Protein AF-A0A925W306-F1 (afdb_monomer_lite)

Radius of gyration: 21.32 Å; chains: 1; bounding box: 54×53×63 Å

Foldseek 3Di:
DVVVVVVVVVVVVVVVDPPPCVLLVLLLQLLLLQLLLLQLVVLCCVAANDDDCPPPSNVSNLSSLVSLQVSLVVQQVCCQPPNDPVQQVQWDDDPSTTHHPLSVLSNQLSVLLVVLSVVVVVCCVVPNDDPACDDPSNVSNLSSSLSSLVSSLSVLLVDCVVDDPVCNVVSLLSNLSSLLSNLSSQVSVLCRPANDPVRCPPPVVVVCCVPRLVVSLVVSQVSGPDPCSSVSSPVSNQVSQVCQQVPQQVAFGAYPDDDDPDTDGTRDGRDPPD

Secondary structure (DSSP, 8-state):
-HHHHHHHHHHHHHHHHS---HHHHHHHHHHHHHHHHHHHHHHHHHHT-S--TT-HHHHHHHHHHHHHHHHHHHHHHHHHHH--HHHHHTSEEETTEEE-HHHHHHHHHHHHHHHHHHHHHHHHHHH-S-SSS--HHHHHHHHHHHHHHHHHHHHHHHHHHT--TTTHHHHHHHHHHHHHHHHHHHHHHHHHHH--GGGTTSHHHHHHHHHHHHHHHHHHHTT--SSSHHHHHHHHHHHHHHHHHHHHTTSB----SS--SS--SB--PPPTT-

pLDDT: mean 87.58, std 14.8, range [35.38, 98.69]

Sequence (274 aa):
MAALANHLDAAVTDSGTSERTWPLNAVLFASGCIVVGLIWDISWHRTIGRDTFWSPPHLLEQLGAMIAAFTCGWLVLRTTFGGDQAARSTSVKVWGFRGPLGAWVCIWGAVMMVTSAPFDNWWHNAYGLDVKILSPPHAVLAIGMIAIQFGALLMALASQNRATADTRRRLSLIYAATAGVVVALHATILLENAAFPNHMHSGGFYLLNAIGMPLILVSTSRPSHLRWPATTTAAIYMIIVLVMIWVLQLFPATAKLAPIYNPVTHMVPPPFPL

Structure (mmCIF, N/CA/C/O backbone):
data_AF-A0A925W306-F1
#
_entry.id   AF-A0A925W306-F1
#
loop_
_atom_site.group_PDB
_atom_site.id
_atom_site.type_symbol
_atom_site.label_atom_id
_atom_site.label_alt_id
_atom_site.label_comp_id
_atom_site.label_asym_id
_atom_site.label_entity_id
_atom_site.label_seq_id
_atom_site.pdbx_PDB_ins_code
_atom_site.Cartn_x
_atom_site.Cartn_y
_atom_site.Cartn_z
_atom_site.occupancy
_atom_site.B_iso_or_equiv
_atom_site.auth_seq_id
_atom_site.auth_comp_id
_atom_site.auth_asym_id
_atom_site.auth_atom_id
_atom_site.pdbx_PDB_model_num
ATOM 1 N N . MET A 1 1 ? -23.649 31.772 34.704 1.00 52.75 1 MET A N 1
ATOM 2 C CA . MET A 1 1 ? -22.593 30.778 35.012 1.00 52.75 1 MET A CA 1
ATOM 3 C C . MET A 1 1 ? -22.960 29.359 34.573 1.00 52.75 1 MET A C 1
ATOM 5 O O . MET A 1 1 ? -22.113 28.725 33.965 1.00 52.75 1 MET A O 1
ATOM 9 N N . ALA A 1 2 ? -24.201 28.884 34.761 1.00 52.84 2 ALA A N 1
ATOM 10 C CA . ALA A 1 2 ? -24.623 27.539 34.325 1.00 52.84 2 ALA A CA 1
ATOM 11 C C . ALA A 1 2 ? -24.542 27.288 32.798 1.00 52.84 2 ALA A C 1
ATOM 13 O O . ALA A 1 2 ? -24.127 26.218 32.372 1.00 52.84 2 ALA A O 1
ATOM 14 N N . ALA A 1 3 ? -24.854 28.286 31.962 1.00 52.34 3 ALA A N 1
ATOM 15 C CA . ALA A 1 3 ? -24.755 28.148 30.501 1.00 52.34 3 ALA A CA 1
ATOM 16 C C . ALA A 1 3 ? -23.302 28.028 29.996 1.00 52.34 3 ALA A C 1
ATOM 18 O O . ALA A 1 3 ? -23.035 27.302 29.046 1.00 52.34 3 ALA A O 1
ATOM 19 N N . LEU A 1 4 ? -22.351 28.699 30.659 1.00 45.88 4 LEU A N 1
ATOM 20 C CA . LEU A 1 4 ? -20.929 28.627 30.309 1.00 45.88 4 LEU A CA 1
ATOM 21 C C . LEU A 1 4 ? -20.325 27.272 30.712 1.00 45.88 4 LEU A C 1
ATOM 23 O O . LEU A 1 4 ? -19.526 26.721 29.964 1.00 45.88 4 LEU A O 1
ATOM 27 N N . ALA A 1 5 ? -20.756 26.715 31.850 1.00 50.66 5 ALA A N 1
ATOM 28 C CA . ALA A 1 5 ? -20.383 25.368 32.282 1.00 50.66 5 ALA A CA 1
ATOM 29 C C . ALA A 1 5 ? -20.889 24.300 31.298 1.00 50.66 5 ALA A C 1
ATOM 31 O O . ALA A 1 5 ? -20.103 23.477 30.850 1.00 50.66 5 ALA A O 1
ATOM 32 N N . ASN A 1 6 ? -22.142 24.399 30.840 1.00 49.19 6 ASN A N 1
ATOM 33 C CA . ASN A 1 6 ? -22.694 23.472 29.845 1.00 49.19 6 ASN A CA 1
ATOM 34 C C . ASN A 1 6 ? -21.978 23.544 28.484 1.00 49.19 6 ASN A C 1
ATOM 36 O O . ASN A 1 6 ? -21.833 22.525 27.816 1.00 49.19 6 ASN A O 1
ATOM 40 N N . HIS A 1 7 ? -21.510 24.725 28.061 1.00 47.25 7 HIS A N 1
ATOM 41 C CA . HIS A 1 7 ? -20.723 24.860 26.830 1.00 47.25 7 HIS A CA 1
ATOM 42 C C . HIS A 1 7 ? -19.290 24.336 26.974 1.00 47.25 7 HIS A C 1
ATOM 44 O O . HIS A 1 7 ? -18.751 23.783 26.017 1.00 47.25 7 HIS A O 1
ATOM 50 N N . LEU A 1 8 ? -18.685 24.470 28.157 1.00 47.53 8 LEU A N 1
ATOM 51 C CA . LEU A 1 8 ? -17.379 23.884 28.455 1.00 47.53 8 LEU A CA 1
ATOM 52 C C . LEU A 1 8 ? -17.469 22.357 28.564 1.00 47.53 8 LEU A C 1
ATOM 54 O O . LEU A 1 8 ? -16.636 21.674 27.980 1.00 47.53 8 LEU A O 1
ATOM 58 N N . ASP A 1 9 ? -18.515 21.816 29.189 1.00 44.12 9 ASP A N 1
ATOM 59 C CA . ASP A 1 9 ? -18.759 20.371 29.253 1.00 44.12 9 ASP A CA 1
ATOM 60 C C . ASP A 1 9 ? -19.098 19.788 27.873 1.00 44.12 9 ASP A C 1
ATOM 62 O O . ASP A 1 9 ? -18.620 18.707 27.531 1.00 44.12 9 ASP A O 1
ATOM 66 N N . ALA A 1 10 ? -19.834 20.518 27.026 1.00 45.56 10 ALA A N 1
ATOM 67 C CA . ALA A 1 10 ? -20.068 20.145 25.628 1.00 45.56 10 ALA A CA 1
ATOM 68 C C . ALA A 1 10 ? -18.770 20.157 24.795 1.00 45.56 10 ALA A C 1
ATOM 70 O O . ALA A 1 10 ? -18.521 19.236 24.027 1.00 45.56 10 ALA A O 1
ATOM 71 N N . ALA A 1 11 ? -17.893 21.149 24.979 1.00 40.00 11 ALA A N 1
ATOM 72 C CA . ALA A 1 11 ? -16.600 21.209 24.289 1.00 40.00 11 ALA A CA 1
ATOM 73 C C . ALA A 1 11 ? -15.596 20.149 24.798 1.00 40.00 11 ALA A C 1
ATOM 75 O O . ALA A 1 11 ? -14.785 19.619 24.032 1.00 40.00 11 ALA A O 1
ATOM 76 N N . VAL A 1 12 ? -15.653 19.796 26.085 1.00 42.22 12 VAL A N 1
ATOM 77 C CA . VAL A 1 12 ? -14.842 18.728 26.696 1.00 42.22 12 VAL A CA 1
ATOM 78 C C . VAL A 1 12 ? -15.357 17.337 26.296 1.00 42.22 12 VAL A C 1
ATOM 80 O O . VAL A 1 12 ? -14.557 16.429 26.068 1.00 42.22 12 VAL A O 1
ATOM 83 N N . THR A 1 13 ? -16.669 17.163 26.117 1.00 36.56 13 THR A N 1
ATOM 84 C CA . THR A 1 13 ? -17.252 15.909 25.603 1.00 36.56 13 THR A CA 1
ATOM 85 C C . THR A 1 13 ? -17.041 15.732 24.095 1.00 36.56 13 THR A C 1
ATOM 87 O O . THR A 1 13 ? -16.744 14.615 23.659 1.00 36.56 13 THR A O 1
ATOM 90 N N . ASP A 1 14 ? -17.065 16.813 23.309 1.00 38.34 14 ASP A N 1
ATOM 91 C CA . ASP A 1 14 ? -16.795 16.790 21.861 1.00 38.34 14 ASP A CA 1
ATOM 92 C C . ASP A 1 14 ? -15.299 16.555 21.545 1.00 38.34 14 ASP A C 1
ATOM 94 O O . ASP A 1 14 ? -14.928 15.800 20.642 1.00 38.34 14 ASP A O 1
ATOM 98 N N . SER A 1 15 ? -14.393 17.084 22.379 1.00 36.47 15 SER A N 1
ATOM 99 C CA . SER A 1 15 ? -12.947 16.809 22.270 1.00 36.47 15 SER A CA 1
ATOM 100 C C . SER A 1 15 ? -12.527 15.420 22.786 1.00 36.47 15 SER A C 1
ATOM 102 O O . SER A 1 15 ? -11.441 14.935 22.440 1.00 36.47 15 SER A O 1
ATOM 104 N N . GLY A 1 16 ? -13.386 14.761 23.572 1.00 35.38 16 GLY A N 1
ATOM 105 C CA . GLY A 1 16 ? -13.140 13.449 24.177 1.00 35.38 16 GLY A CA 1
ATOM 106 C C . GLY A 1 16 ? -13.617 12.241 23.363 1.00 35.38 16 GLY A C 1
ATOM 107 O O . GLY A 1 16 ? -13.144 11.134 23.619 1.00 35.38 16 GLY A O 1
ATOM 108 N N . THR A 1 17 ? -14.511 12.417 22.380 1.00 39.44 17 THR A N 1
ATOM 109 C CA . THR A 1 17 ? -15.235 11.286 21.756 1.00 39.44 17 THR A CA 1
ATOM 110 C C . THR A 1 17 ? -15.200 11.216 20.230 1.00 39.44 17 THR A C 1
ATOM 112 O O . THR A 1 17 ? -15.643 10.207 19.675 1.00 39.44 17 THR A O 1
ATOM 115 N N . SER A 1 18 ? -14.596 12.177 19.517 1.00 43.41 18 SER A N 1
ATOM 116 C CA . SER A 1 18 ? -14.259 11.911 18.113 1.00 43.41 18 SER A CA 1
ATOM 117 C C . SER A 1 18 ? -13.127 10.877 18.059 1.00 43.41 18 SER A C 1
ATOM 119 O O . SER A 1 18 ? -11.988 11.130 18.469 1.00 43.41 18 SER A O 1
ATOM 121 N N . GLU A 1 19 ? -13.431 9.668 17.571 1.00 55.22 19 GLU A N 1
ATOM 122 C CA . GLU A 1 19 ? -12.401 8.752 17.081 1.00 55.22 19 GLU A CA 1
ATOM 123 C C . GLU A 1 19 ? -11.499 9.572 16.155 1.00 55.22 19 GLU A C 1
ATOM 125 O O . GLU A 1 19 ? -11.920 10.022 15.085 1.00 55.22 19 GLU A O 1
ATOM 130 N N . ARG A 1 20 ? -10.259 9.837 16.580 1.00 69.69 20 ARG A N 1
ATOM 131 C CA . ARG A 1 20 ? -9.301 10.566 15.750 1.00 69.69 20 ARG A CA 1
ATOM 132 C C . ARG A 1 20 ? -9.036 9.698 14.531 1.00 69.69 20 ARG A C 1
ATOM 134 O O . ARG A 1 20 ? -8.244 8.770 14.599 1.00 69.69 20 ARG A O 1
ATOM 141 N N . THR A 1 21 ? -9.727 9.989 13.434 1.00 85.38 21 THR A N 1
ATOM 142 C CA . THR A 1 21 ? -9.616 9.239 12.173 1.00 85.38 21 THR A CA 1
ATOM 143 C C . THR A 1 21 ? -8.357 9.601 11.389 1.00 85.38 21 THR A C 1
ATOM 145 O O . THR A 1 21 ? -8.008 8.904 10.442 1.00 85.38 21 THR A O 1
ATOM 148 N N . TRP A 1 22 ? -7.646 10.666 11.776 1.00 94.44 22 TRP A N 1
ATOM 149 C CA . TRP A 1 22 ? -6.447 11.116 11.07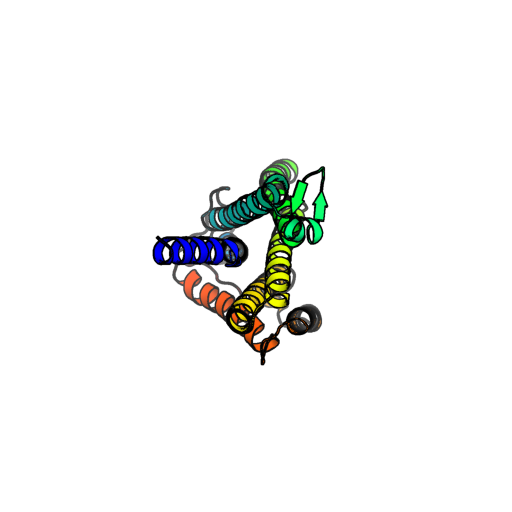0 1.00 94.44 22 TRP A CA 1
ATOM 150 C C . TRP A 1 22 ? -5.339 10.051 10.974 1.00 94.44 22 TRP A C 1
ATOM 152 O O . TRP A 1 22 ? -4.790 9.941 9.882 1.00 94.44 22 TRP A O 1
ATOM 162 N N . PRO A 1 23 ? -5.031 9.217 11.999 1.00 95.94 23 PRO A N 1
ATOM 163 C CA . PRO A 1 23 ? -3.998 8.193 11.869 1.00 95.94 23 PRO A CA 1
ATOM 164 C C . PRO A 1 23 ? -4.394 7.135 10.843 1.00 95.94 23 PRO A C 1
ATOM 166 O O . PRO A 1 23 ? -3.564 6.673 10.073 1.00 95.94 23 PRO A O 1
ATOM 169 N N . LEU A 1 24 ? -5.683 6.787 10.796 1.00 96.62 24 LEU A N 1
ATOM 170 C CA . LEU A 1 24 ? -6.213 5.852 9.814 1.00 96.62 24 LEU A CA 1
ATOM 171 C C . LEU A 1 24 ? -6.107 6.422 8.392 1.00 96.62 24 LEU A C 1
ATOM 173 O O . LEU A 1 24 ? -5.639 5.729 7.495 1.00 96.62 24 LEU A O 1
ATOM 177 N N . ASN A 1 25 ? -6.479 7.690 8.192 1.00 97.69 25 ASN A N 1
ATOM 178 C CA . ASN A 1 25 ? -6.355 8.343 6.885 1.00 97.69 25 ASN A CA 1
ATOM 179 C C . ASN A 1 25 ? -4.884 8.493 6.462 1.00 97.69 25 ASN A C 1
ATOM 181 O O . ASN A 1 25 ? -4.566 8.280 5.298 1.00 97.69 25 ASN A O 1
ATOM 185 N N . ALA A 1 26 ? -3.989 8.825 7.396 1.00 98.38 26 ALA A N 1
ATOM 186 C CA . ALA A 1 26 ? -2.557 8.948 7.133 1.00 98.38 26 ALA A CA 1
ATOM 187 C C . ALA A 1 26 ? -1.933 7.599 6.748 1.00 98.38 26 ALA A C 1
ATOM 189 O O . ALA A 1 26 ? -1.150 7.537 5.806 1.00 98.38 26 ALA A O 1
ATOM 190 N N . VAL A 1 27 ? -2.318 6.510 7.420 1.00 98.44 27 VAL A N 1
ATOM 191 C CA . VAL A 1 27 ? -1.848 5.160 7.080 1.00 98.44 27 VAL A CA 1
ATOM 192 C C . VAL A 1 27 ? -2.446 4.668 5.756 1.00 98.44 27 VAL A C 1
ATOM 194 O O . VAL A 1 27 ? -1.722 4.057 4.977 1.00 98.44 27 VAL A O 1
ATOM 197 N N . LEU A 1 28 ? -3.712 4.975 5.441 1.00 98.50 28 LEU A N 1
ATOM 198 C CA . LEU A 1 28 ? -4.282 4.709 4.110 1.00 98.50 28 LEU A CA 1
ATOM 199 C C . LEU A 1 28 ? -3.536 5.489 3.015 1.00 98.50 28 LEU A C 1
ATOM 201 O O . LEU A 1 28 ? -3.220 4.931 1.969 1.00 98.50 28 LEU A O 1
ATOM 205 N N . PHE A 1 29 ? -3.223 6.762 3.258 1.00 98.69 29 PHE A N 1
ATOM 206 C CA . PHE A 1 29 ? -2.441 7.571 2.327 1.00 98.69 29 PHE A CA 1
ATOM 207 C C . PHE A 1 29 ? -1.036 6.990 2.122 1.00 98.69 29 PHE A C 1
ATOM 209 O O . PHE A 1 29 ? -0.622 6.790 0.986 1.00 98.69 29 PHE A O 1
ATOM 216 N N . ALA A 1 30 ? -0.345 6.628 3.206 1.00 98.62 30 ALA A N 1
ATOM 217 C CA . ALA A 1 30 ? 0.950 5.953 3.154 1.00 98.62 30 ALA A CA 1
ATOM 218 C C . ALA A 1 30 ? 0.901 4.648 2.342 1.00 98.62 30 ALA A C 1
ATOM 220 O O . ALA A 1 30 ? 1.747 4.414 1.483 1.00 98.62 30 ALA A O 1
ATOM 221 N N . SER A 1 31 ? -0.120 3.827 2.593 1.00 98.44 31 SER A N 1
ATOM 222 C CA . SER A 1 31 ? -0.420 2.590 1.869 1.00 98.44 31 SER A CA 1
ATOM 223 C C . SER A 1 31 ? -0.571 2.838 0.360 1.00 98.44 31 SER A C 1
ATOM 225 O O . SER A 1 31 ? 0.044 2.124 -0.436 1.00 98.44 31 SER A O 1
ATOM 227 N N . GLY A 1 32 ? -1.303 3.888 -0.026 1.00 98.56 32 GLY A N 1
ATOM 228 C CA . GLY A 1 32 ? -1.444 4.329 -1.415 1.00 98.56 32 GLY A CA 1
ATOM 229 C C . GLY A 1 32 ? -0.128 4.806 -2.037 1.00 98.56 32 GLY A C 1
ATOM 230 O O . GLY A 1 32 ? 0.200 4.369 -3.137 1.00 98.56 32 GLY A O 1
ATOM 231 N N . CYS A 1 33 ? 0.654 5.632 -1.330 1.00 98.62 33 CYS A N 1
ATOM 232 C CA . CYS A 1 33 ? 1.973 6.088 -1.790 1.00 98.62 33 CYS A CA 1
ATOM 233 C C . CYS A 1 33 ? 2.903 4.915 -2.105 1.00 98.62 33 CYS A C 1
ATOM 235 O O . CYS A 1 33 ? 3.571 4.937 -3.129 1.00 98.62 33 CYS A O 1
ATOM 237 N N . ILE A 1 34 ? 2.913 3.878 -1.264 1.00 98.19 34 ILE A N 1
ATOM 238 C CA . ILE A 1 34 ? 3.756 2.693 -1.470 1.00 98.19 34 ILE A CA 1
ATOM 239 C C . ILE A 1 34 ? 3.359 1.944 -2.744 1.00 98.19 34 ILE A C 1
ATOM 241 O O . ILE A 1 34 ? 4.226 1.584 -3.528 1.00 98.19 34 ILE A O 1
ATOM 245 N N . VAL A 1 35 ? 2.064 1.716 -2.985 1.00 97.62 35 VAL A N 1
ATOM 246 C CA . VAL A 1 35 ? 1.626 0.972 -4.181 1.00 97.62 35 VAL A CA 1
ATOM 247 C C . VAL A 1 35 ? 1.807 1.782 -5.458 1.00 97.62 35 VAL A C 1
ATOM 249 O O . VAL A 1 35 ? 2.275 1.246 -6.457 1.00 97.62 35 VAL A O 1
ATOM 252 N N . VAL A 1 36 ? 1.459 3.070 -5.435 1.00 97.88 36 VAL A N 1
ATOM 253 C CA . VAL A 1 36 ? 1.683 3.969 -6.576 1.00 97.88 36 VAL A CA 1
ATOM 254 C C . VAL A 1 36 ? 3.178 4.102 -6.861 1.00 97.88 36 VAL A C 1
ATOM 256 O O . VAL A 1 36 ? 3.578 4.028 -8.020 1.00 97.88 36 VAL A O 1
ATOM 259 N N . GLY A 1 37 ? 3.989 4.246 -5.810 1.00 96.69 37 GLY A N 1
ATOM 260 C CA . GLY A 1 37 ? 5.446 4.266 -5.872 1.00 96.69 37 GLY A CA 1
ATOM 261 C C . GLY A 1 37 ? 5.996 3.008 -6.529 1.00 96.69 37 GLY A C 1
ATOM 262 O O . GLY A 1 37 ? 6.643 3.135 -7.556 1.00 96.69 37 GLY A O 1
ATOM 263 N N . LEU A 1 38 ? 5.602 1.823 -6.057 1.00 94.69 38 LEU A N 1
ATOM 264 C CA . LEU A 1 38 ? 6.054 0.541 -6.606 1.00 94.69 38 LEU A CA 1
ATOM 265 C C . LEU A 1 38 ? 5.690 0.367 -8.088 1.00 94.69 38 LEU A C 1
ATOM 267 O O . LEU A 1 38 ? 6.512 -0.053 -8.898 1.00 94.69 38 LEU A O 1
ATOM 271 N N . ILE A 1 39 ? 4.450 0.693 -8.470 1.00 94.75 39 ILE A N 1
ATOM 272 C CA . ILE A 1 39 ? 4.013 0.614 -9.873 1.00 94.75 39 ILE A CA 1
ATOM 273 C C . ILE A 1 39 ? 4.836 1.573 -10.748 1.00 94.75 39 ILE A C 1
ATOM 275 O O . ILE A 1 39 ? 5.217 1.243 -11.878 1.00 94.75 39 ILE A O 1
ATOM 279 N N . TRP A 1 40 ? 5.101 2.773 -10.231 1.00 95.19 40 TRP A N 1
ATOM 280 C CA . TRP A 1 40 ? 5.933 3.757 -10.905 1.00 95.19 40 TRP A CA 1
ATOM 281 C C . TRP A 1 40 ? 7.394 3.310 -10.975 1.00 95.19 40 TRP A C 1
ATOM 283 O O . TRP A 1 40 ? 8.008 3.482 -12.022 1.00 95.19 40 TRP A O 1
ATOM 293 N N . ASP A 1 41 ? 7.926 2.686 -9.929 1.00 92.12 41 ASP A N 1
ATOM 294 C CA . ASP A 1 41 ? 9.300 2.199 -9.847 1.00 92.12 41 ASP A CA 1
ATOM 295 C C . ASP A 1 41 ? 9.582 1.099 -10.871 1.00 92.12 41 ASP A C 1
ATOM 297 O O . ASP A 1 41 ? 10.516 1.182 -11.666 1.00 92.12 41 ASP A O 1
ATOM 301 N N . ILE A 1 42 ? 8.673 0.130 -10.968 1.00 89.56 42 ILE A N 1
ATOM 302 C CA . ILE A 1 42 ? 8.696 -0.899 -12.011 1.00 89.56 42 ILE A CA 1
ATOM 303 C C . ILE A 1 42 ? 8.720 -0.257 -13.401 1.00 89.56 42 ILE A C 1
ATOM 305 O O . ILE A 1 42 ? 9.534 -0.604 -14.260 1.00 89.56 42 ILE A O 1
ATOM 309 N N . SER A 1 43 ? 7.830 0.708 -13.633 1.00 90.88 43 SER A N 1
ATOM 310 C CA . SER A 1 43 ? 7.738 1.415 -14.914 1.00 90.88 43 SER A CA 1
ATOM 311 C C . SER A 1 43 ? 9.018 2.210 -15.208 1.00 90.88 43 SER A C 1
ATOM 313 O O . SER A 1 43 ? 9.507 2.223 -16.341 1.00 90.88 43 SER A O 1
ATOM 315 N N . TRP A 1 44 ? 9.605 2.816 -14.175 1.00 90.94 44 TRP A N 1
ATOM 316 C CA . TRP A 1 44 ? 10.867 3.543 -14.225 1.00 90.94 44 TRP A CA 1
ATOM 317 C C . TRP A 1 44 ? 12.012 2.623 -14.631 1.00 90.94 44 TRP A C 1
ATOM 319 O O . TRP A 1 44 ? 12.712 2.900 -15.605 1.00 90.94 44 TRP A O 1
ATOM 329 N N . HIS A 1 45 ? 12.163 1.483 -13.963 1.00 87.06 45 HIS A N 1
ATOM 330 C CA . HIS A 1 45 ? 13.207 0.513 -14.265 1.00 87.06 45 HIS A CA 1
ATOM 331 C C . HIS A 1 45 ? 13.059 -0.120 -15.649 1.00 87.06 45 HIS A C 1
ATOM 333 O O . HIS A 1 45 ? 14.063 -0.327 -16.332 1.00 87.06 45 HIS A O 1
ATOM 339 N N . ARG A 1 46 ? 11.827 -0.345 -16.119 1.00 85.25 46 ARG A N 1
ATOM 340 C CA . ARG A 1 46 ? 11.560 -0.853 -17.475 1.00 85.25 46 ARG A CA 1
ATOM 341 C C . ARG A 1 46 ? 11.848 0.159 -18.584 1.00 85.25 46 ARG A C 1
ATOM 343 O O . ARG A 1 46 ? 12.004 -0.248 -19.733 1.00 85.25 46 ARG A O 1
ATOM 350 N N . THR A 1 47 ? 11.914 1.448 -18.256 1.00 88.06 47 THR A N 1
ATOM 351 C CA . THR A 1 47 ? 12.061 2.522 -19.249 1.00 88.06 47 THR A CA 1
ATOM 352 C C . THR A 1 47 ? 13.428 3.197 -19.202 1.00 88.06 47 THR A C 1
ATOM 354 O O . THR A 1 47 ? 14.085 3.360 -20.226 1.00 88.06 47 THR A O 1
ATOM 357 N N . ILE A 1 48 ? 13.847 3.625 -18.014 1.00 87.56 48 ILE A N 1
ATOM 358 C CA . ILE A 1 48 ? 15.067 4.402 -17.771 1.00 87.56 48 ILE A CA 1
ATOM 359 C C . ILE A 1 48 ? 16.217 3.475 -17.349 1.00 87.56 48 ILE A C 1
ATOM 361 O O . ILE A 1 48 ? 17.374 3.735 -17.690 1.00 87.56 48 ILE A O 1
ATOM 365 N N . GLY A 1 49 ? 15.903 2.375 -16.659 1.00 81.12 49 GLY A N 1
ATOM 366 C CA . GLY A 1 49 ? 16.870 1.480 -16.021 1.00 81.12 49 GLY A CA 1
ATOM 367 C C . GLY A 1 49 ? 17.106 1.843 -14.552 1.00 81.12 49 GLY A C 1
ATOM 368 O O . GLY A 1 49 ? 16.292 2.518 -13.923 1.00 81.12 49 GLY A O 1
ATOM 369 N N . ARG A 1 50 ? 18.211 1.372 -13.966 1.00 74.31 50 ARG A N 1
ATOM 370 C CA . ARG A 1 50 ? 18.644 1.773 -12.620 1.00 74.31 50 ARG A CA 1
ATOM 371 C C . ARG A 1 50 ? 19.061 3.247 -12.612 1.00 74.31 50 ARG A C 1
ATOM 373 O O . ARG A 1 50 ? 19.967 3.644 -13.340 1.00 74.31 50 ARG A O 1
ATOM 380 N N . ASP A 1 51 ? 18.408 4.033 -11.766 1.00 70.00 51 ASP A N 1
ATOM 381 C CA . ASP A 1 51 ? 18.786 5.415 -11.457 1.00 70.00 51 ASP A CA 1
ATOM 382 C C . ASP A 1 51 ? 19.274 5.493 -9.996 1.00 70.00 51 ASP A C 1
ATOM 384 O O . ASP A 1 51 ? 19.435 4.472 -9.322 1.00 70.00 51 ASP A O 1
ATOM 388 N N . THR A 1 52 ? 19.572 6.692 -9.503 1.00 79.00 52 THR A N 1
ATOM 389 C CA . THR A 1 52 ? 20.016 6.894 -8.119 1.00 79.00 52 THR A CA 1
ATOM 390 C C . THR A 1 52 ? 18.986 6.390 -7.102 1.00 79.00 52 THR A C 1
ATOM 392 O O . THR A 1 52 ? 17.790 6.308 -7.380 1.00 79.00 52 THR A O 1
ATOM 395 N N . PHE A 1 53 ? 19.441 6.147 -5.869 1.00 77.25 53 PHE A N 1
ATOM 396 C CA . PHE A 1 53 ? 18.567 5.854 -4.726 1.00 77.25 53 PHE A CA 1
ATOM 397 C C . PHE A 1 53 ? 17.434 6.889 -4.545 1.00 77.25 53 PHE A C 1
ATOM 399 O O . PHE A 1 53 ? 16.372 6.570 -4.024 1.00 77.25 53 PHE A O 1
ATOM 406 N N . TRP A 1 54 ? 17.632 8.114 -5.034 1.00 86.62 54 TRP A N 1
ATOM 407 C CA . TRP A 1 54 ? 16.714 9.245 -4.912 1.00 86.62 54 TRP A CA 1
ATOM 408 C C . TRP A 1 54 ? 15.779 9.413 -6.117 1.00 86.62 54 TRP A C 1
ATOM 410 O O . TRP A 1 54 ? 15.352 10.531 -6.412 1.00 86.62 54 TRP A O 1
ATOM 420 N N . SER A 1 55 ? 15.478 8.332 -6.841 1.00 89.75 55 SER A N 1
ATOM 421 C CA . SER A 1 55 ? 14.500 8.379 -7.927 1.00 89.75 55 SER A CA 1
ATOM 422 C C . SER A 1 55 ? 13.135 8.873 -7.402 1.00 89.75 55 SER A C 1
ATOM 424 O O . SER A 1 55 ? 12.771 8.614 -6.248 1.00 89.75 55 SER A O 1
ATOM 426 N N . PRO A 1 56 ? 12.349 9.596 -8.220 1.00 93.62 56 PRO A N 1
ATOM 427 C CA . PRO A 1 56 ? 11.001 10.007 -7.840 1.00 93.62 56 PRO A CA 1
ATOM 428 C C . PRO A 1 56 ? 10.093 8.878 -7.300 1.00 93.62 56 PRO A C 1
ATOM 430 O O . PRO A 1 56 ? 9.446 9.118 -6.275 1.00 93.62 56 PRO A O 1
ATOM 433 N N . PRO A 1 57 ? 10.049 7.660 -7.888 1.00 94.31 57 PRO A N 1
ATOM 434 C CA . PRO A 1 57 ? 9.271 6.564 -7.308 1.00 94.31 57 PRO A CA 1
ATOM 435 C C . PRO A 1 57 ? 9.790 6.117 -5.934 1.00 94.31 57 PRO A C 1
ATOM 437 O O . PRO A 1 57 ? 8.996 6.035 -4.994 1.00 94.31 57 PRO A O 1
ATOM 440 N N . HIS A 1 58 ? 11.110 5.964 -5.752 1.00 92.31 58 HIS A N 1
ATOM 441 C CA . HIS A 1 58 ? 11.681 5.625 -4.443 1.00 92.31 58 HIS A CA 1
ATOM 442 C C . HIS A 1 58 ? 11.351 6.673 -3.376 1.00 92.31 58 HIS A C 1
ATOM 444 O O . HIS A 1 58 ? 11.109 6.330 -2.218 1.00 92.31 58 HIS A O 1
ATOM 450 N N . LEU A 1 59 ? 11.362 7.964 -3.724 1.00 95.31 59 LEU A N 1
ATOM 451 C CA . LEU A 1 59 ? 10.999 9.037 -2.793 1.00 95.31 59 LEU A CA 1
ATOM 452 C C . LEU A 1 59 ? 9.544 8.913 -2.325 1.00 95.31 59 LEU A C 1
ATOM 454 O O . LEU A 1 59 ? 9.254 9.154 -1.151 1.00 95.31 59 LEU A O 1
ATOM 458 N N . LEU A 1 60 ? 8.632 8.518 -3.218 1.00 97.31 60 LEU A N 1
ATOM 459 C CA . LEU A 1 60 ? 7.222 8.327 -2.884 1.00 97.31 60 LEU A CA 1
ATOM 460 C C . LEU A 1 60 ? 7.010 7.124 -1.952 1.00 97.31 60 LEU A C 1
ATOM 462 O O . LEU A 1 60 ? 6.252 7.220 -0.983 1.00 97.31 60 LEU A O 1
ATOM 466 N N . GLU A 1 61 ? 7.712 6.018 -2.193 1.00 96.00 61 GLU A N 1
ATOM 467 C CA . GLU A 1 61 ? 7.672 4.844 -1.315 1.00 96.00 61 GLU A CA 1
ATOM 468 C C . GLU A 1 61 ? 8.242 5.145 0.073 1.00 96.00 61 GLU A C 1
ATOM 470 O O . GLU A 1 61 ? 7.620 4.820 1.089 1.00 96.00 61 GLU A O 1
ATOM 475 N N . GLN A 1 62 ? 9.392 5.825 0.123 1.00 94.75 62 GLN A N 1
ATOM 476 C CA . GLN A 1 62 ? 10.026 6.255 1.370 1.00 94.75 62 GLN A CA 1
ATOM 477 C C . GLN A 1 62 ? 9.114 7.194 2.159 1.00 94.75 62 GLN A C 1
ATOM 479 O O . GLN A 1 62 ? 8.948 7.017 3.367 1.00 94.75 62 GLN A O 1
ATOM 484 N N . LEU A 1 63 ? 8.459 8.146 1.486 1.00 97.25 63 LEU A N 1
ATOM 485 C CA . LEU A 1 63 ? 7.465 9.016 2.108 1.00 97.25 63 LEU A CA 1
ATOM 486 C C . LEU A 1 63 ? 6.329 8.198 2.735 1.00 97.25 63 LEU A C 1
ATOM 488 O O . LEU A 1 63 ? 5.956 8.445 3.883 1.00 97.25 63 LEU A O 1
ATOM 492 N N . GLY A 1 64 ? 5.803 7.204 2.016 1.00 98.06 64 GLY A N 1
ATOM 493 C CA . GLY A 1 64 ? 4.788 6.293 2.541 1.00 98.06 64 GLY A CA 1
ATOM 494 C C . GLY A 1 64 ? 5.267 5.551 3.792 1.00 98.06 64 GLY A C 1
ATOM 495 O O . GLY A 1 64 ? 4.605 5.599 4.832 1.00 98.06 64 GLY A O 1
ATOM 496 N N . ALA A 1 65 ? 6.451 4.939 3.739 1.00 97.62 65 ALA A N 1
ATOM 497 C CA . ALA A 1 65 ? 7.042 4.235 4.877 1.00 97.62 65 ALA A CA 1
ATOM 498 C C . ALA A 1 65 ? 7.242 5.158 6.095 1.00 97.62 65 ALA A C 1
ATOM 500 O O . ALA A 1 65 ? 6.890 4.789 7.218 1.00 97.62 65 ALA A O 1
ATOM 501 N N . MET A 1 66 ? 7.732 6.383 5.881 1.00 97.94 66 MET A N 1
ATOM 502 C CA . MET A 1 66 ? 7.910 7.387 6.933 1.00 97.94 66 MET A CA 1
ATOM 503 C C . MET A 1 66 ? 6.574 7.796 7.559 1.00 97.94 66 MET A C 1
ATOM 505 O O . MET A 1 66 ? 6.447 7.796 8.784 1.00 97.94 66 MET A O 1
ATOM 509 N N . ILE A 1 67 ? 5.555 8.103 6.749 1.00 98.56 67 ILE A N 1
ATOM 510 C CA . ILE A 1 67 ? 4.224 8.471 7.254 1.00 98.56 67 ILE A CA 1
ATOM 511 C C . ILE A 1 67 ? 3.637 7.328 8.087 1.00 98.56 67 ILE A C 1
ATOM 513 O O . ILE A 1 67 ? 3.129 7.579 9.184 1.00 98.56 67 ILE A O 1
ATOM 517 N N . ALA A 1 68 ? 3.738 6.081 7.614 1.00 98.50 68 ALA A N 1
ATOM 518 C CA . ALA A 1 68 ? 3.278 4.912 8.356 1.00 98.50 68 ALA A CA 1
ATOM 519 C C . ALA A 1 68 ? 4.024 4.762 9.692 1.00 98.50 68 ALA A C 1
ATOM 521 O O . ALA A 1 68 ? 3.378 4.631 10.736 1.00 98.50 68 ALA A O 1
ATOM 522 N N . ALA A 1 69 ? 5.359 4.850 9.682 1.00 98.25 69 ALA A N 1
ATOM 523 C CA . ALA A 1 69 ? 6.199 4.728 10.870 1.00 98.25 69 ALA A CA 1
ATOM 524 C C . ALA A 1 69 ? 5.893 5.806 11.915 1.00 98.25 69 ALA A C 1
ATOM 526 O O . ALA A 1 69 ? 5.623 5.480 13.070 1.00 98.25 69 ALA A O 1
ATOM 527 N N . PHE A 1 70 ? 5.881 7.084 11.525 1.00 98.50 70 PHE A N 1
ATOM 528 C CA . PHE A 1 70 ? 5.642 8.187 12.458 1.00 98.50 70 PHE A CA 1
ATOM 529 C C . PHE A 1 70 ? 4.209 8.192 12.987 1.00 98.50 70 PHE A C 1
ATOM 531 O O . PHE A 1 70 ? 3.998 8.381 14.185 1.00 98.50 70 PHE A O 1
ATOM 538 N N . THR A 1 71 ? 3.221 7.918 12.133 1.00 98.38 71 THR A N 1
ATOM 539 C CA . THR A 1 71 ? 1.814 7.846 12.549 1.00 98.38 71 THR A CA 1
ATOM 540 C C . THR A 1 71 ? 1.584 6.703 13.537 1.00 98.38 71 THR A C 1
ATOM 542 O O . THR A 1 71 ? 0.953 6.884 14.582 1.00 98.38 71 THR A O 1
ATOM 545 N N . CYS A 1 72 ? 2.117 5.517 13.239 1.00 98.25 72 CYS A N 1
ATOM 546 C CA . CYS A 1 72 ? 1.949 4.343 14.089 1.00 98.25 72 CYS A CA 1
ATOM 547 C C . CYS A 1 72 ? 2.795 4.433 15.364 1.00 98.25 72 CYS A C 1
ATOM 549 O O . CYS A 1 72 ? 2.317 4.069 16.439 1.00 98.25 72 CYS A O 1
ATOM 551 N N . GLY A 1 73 ? 4.003 4.992 15.279 1.00 97.88 73 GLY A N 1
ATOM 552 C CA . GLY A 1 73 ? 4.839 5.310 16.434 1.00 97.88 73 GLY A CA 1
ATOM 553 C C . GLY A 1 73 ? 4.143 6.295 17.371 1.00 97.88 73 GLY A C 1
ATOM 554 O O . GLY A 1 73 ? 4.061 6.049 18.573 1.00 97.88 73 GLY A O 1
ATOM 555 N N . TRP A 1 74 ? 3.532 7.352 16.829 1.00 97.00 74 TRP A N 1
ATOM 556 C CA . TRP A 1 74 ? 2.708 8.273 17.611 1.00 97.00 74 TRP A CA 1
ATOM 557 C C . TRP A 1 74 ? 1.533 7.561 18.294 1.00 97.00 74 TRP A C 1
ATOM 559 O O . TRP A 1 74 ? 1.296 7.785 19.481 1.00 97.00 74 TRP A O 1
ATOM 569 N N . LEU A 1 75 ? 0.823 6.667 17.591 1.00 96.00 75 LEU A N 1
ATOM 570 C CA . LEU A 1 75 ? -0.271 5.881 18.178 1.00 96.00 75 LEU A CA 1
ATOM 571 C C . LEU A 1 75 ? 0.202 5.014 19.348 1.00 96.00 75 LEU A C 1
ATOM 573 O O . LEU A 1 75 ? -0.471 4.967 20.382 1.00 96.00 75 LEU A O 1
ATOM 577 N N . VAL A 1 76 ? 1.346 4.345 19.200 1.00 97.50 76 VAL A N 1
ATOM 578 C CA . VAL A 1 76 ? 1.955 3.523 20.251 1.00 97.50 76 VAL A CA 1
ATOM 579 C C . VAL A 1 76 ? 2.350 4.387 21.450 1.00 97.50 76 VAL A C 1
ATOM 581 O O . VAL A 1 76 ? 1.962 4.097 22.582 1.00 97.50 76 VAL A O 1
ATOM 584 N N . LEU A 1 77 ? 3.068 5.490 21.232 1.00 97.00 77 LEU A N 1
ATOM 585 C CA . LEU A 1 77 ? 3.497 6.382 22.313 1.00 97.00 77 LEU A CA 1
ATOM 586 C C . LEU A 1 77 ? 2.295 6.991 23.043 1.00 97.00 77 LEU A C 1
ATOM 588 O O . LEU A 1 77 ? 2.233 6.951 24.274 1.00 97.00 77 LEU A O 1
ATOM 592 N N . ARG A 1 78 ? 1.290 7.466 22.299 1.00 94.94 78 ARG A N 1
ATOM 593 C CA . ARG A 1 78 ? 0.049 7.992 22.874 1.00 94.94 78 ARG A CA 1
ATOM 594 C C . ARG A 1 78 ? -0.668 6.936 23.703 1.00 94.94 78 ARG A C 1
ATOM 596 O O . ARG A 1 78 ? -1.035 7.222 24.833 1.00 94.94 78 ARG A O 1
ATOM 603 N N . THR A 1 79 ? -0.867 5.731 23.173 1.00 94.12 79 THR A N 1
ATOM 604 C CA . THR A 1 79 ? -1.587 4.661 23.887 1.00 94.12 79 THR A CA 1
ATOM 605 C C . THR A 1 79 ? -0.824 4.218 25.139 1.00 94.12 79 THR A C 1
ATOM 607 O O . THR A 1 79 ? -1.420 3.949 26.185 1.00 94.12 79 THR A O 1
ATOM 610 N N . THR A 1 80 ? 0.508 4.202 25.067 1.00 95.62 80 THR A N 1
ATOM 611 C CA . THR A 1 80 ? 1.382 3.850 26.190 1.00 95.62 80 THR A CA 1
ATOM 612 C C . THR A 1 80 ? 1.290 4.880 27.310 1.00 95.62 80 THR A C 1
ATOM 614 O O . THR A 1 80 ? 0.946 4.524 28.437 1.00 95.62 80 THR A O 1
ATOM 617 N N . PHE A 1 81 ? 1.552 6.153 27.013 1.00 95.44 81 PHE A N 1
ATOM 618 C CA . PHE A 1 81 ? 1.752 7.177 28.042 1.00 95.44 81 PHE A CA 1
ATOM 619 C C . PHE A 1 81 ? 0.497 7.995 28.360 1.00 95.44 81 PHE A C 1
ATOM 621 O O . PHE A 1 81 ? 0.305 8.368 29.510 1.00 95.44 81 PHE A O 1
ATOM 628 N N . GLY A 1 82 ? -0.383 8.216 27.381 1.00 89.50 82 GLY A N 1
ATOM 629 C CA . GLY A 1 82 ? -1.587 9.048 27.517 1.00 89.50 82 GLY A CA 1
ATOM 630 C C . GLY A 1 82 ? -2.908 8.334 27.211 1.00 89.50 82 GLY A C 1
ATOM 631 O O . GLY A 1 82 ? -3.935 8.997 27.096 1.00 89.50 82 GLY A O 1
ATOM 632 N N . GLY A 1 83 ? -2.895 7.012 27.015 1.00 84.69 83 GLY A N 1
ATOM 633 C CA . GLY A 1 83 ? -4.094 6.216 26.757 1.00 84.69 83 GLY A CA 1
ATOM 634 C C . GLY A 1 83 ? -4.868 5.915 28.038 1.00 84.69 83 GLY A C 1
ATOM 635 O O . GLY A 1 83 ? -4.268 5.588 29.065 1.00 84.69 83 GLY A O 1
ATOM 636 N N . ASP A 1 84 ? -6.195 5.978 27.961 1.00 86.88 84 ASP A N 1
ATOM 637 C CA . ASP A 1 84 ? -7.078 5.509 29.027 1.00 86.88 84 ASP A CA 1
ATOM 638 C C . ASP A 1 84 ? -7.053 3.970 29.154 1.00 86.88 84 ASP A C 1
ATOM 640 O O . ASP A 1 84 ? -6.385 3.247 28.401 1.00 86.88 84 ASP A O 1
ATOM 644 N N . GLN A 1 85 ? -7.763 3.441 30.153 1.00 87.38 85 GLN A N 1
ATOM 645 C CA . GLN A 1 85 ? -7.800 1.999 30.399 1.00 87.38 85 GLN A CA 1
ATOM 646 C C . GLN A 1 85 ? -8.446 1.229 29.237 1.00 87.38 85 GLN A C 1
ATOM 648 O O . GLN A 1 85 ? -7.995 0.128 28.919 1.00 87.38 85 GLN A O 1
ATOM 653 N N . ALA A 1 86 ? -9.435 1.817 28.559 1.00 85.50 86 ALA A N 1
ATOM 654 C CA . ALA A 1 86 ? -10.109 1.203 27.420 1.00 85.50 86 ALA A CA 1
ATOM 655 C C . ALA A 1 86 ? -9.155 1.031 26.223 1.00 85.50 86 ALA A C 1
ATOM 657 O O . ALA A 1 86 ? -8.993 -0.081 25.709 1.00 85.50 86 ALA A O 1
ATOM 658 N N . ALA A 1 87 ? -8.433 2.086 25.841 1.00 85.12 87 ALA A N 1
ATOM 659 C CA . ALA A 1 87 ? -7.430 2.055 24.782 1.00 85.12 87 ALA A CA 1
ATOM 660 C C . ALA A 1 87 ? -6.290 1.078 25.105 1.00 85.12 87 ALA A C 1
ATOM 662 O O . ALA A 1 87 ? -5.840 0.329 24.240 1.00 85.12 87 ALA A O 1
ATOM 663 N N . ARG A 1 88 ? -5.842 1.028 26.366 1.00 88.00 88 ARG A N 1
ATOM 664 C CA . ARG A 1 88 ? -4.797 0.087 26.799 1.00 88.00 88 ARG A CA 1
ATOM 665 C C . ARG A 1 88 ? -5.278 -1.366 26.810 1.00 88.00 88 ARG A C 1
ATOM 667 O O . ARG A 1 88 ? -4.496 -2.247 26.460 1.00 88.00 88 ARG A O 1
ATOM 674 N N . SER A 1 89 ? -6.533 -1.625 27.177 1.00 89.12 89 SER A N 1
ATOM 675 C CA . SER A 1 89 ? -7.101 -2.984 27.240 1.00 89.12 89 SER A CA 1
ATOM 676 C C . SER A 1 89 ? -7.268 -3.646 25.869 1.00 89.12 89 SER A C 1
ATOM 678 O O . SER A 1 89 ? -7.217 -4.865 25.763 1.00 89.12 89 SER A O 1
ATOM 680 N N . THR A 1 90 ? -7.404 -2.842 24.813 1.00 88.25 90 THR A N 1
ATOM 681 C CA . THR A 1 90 ? -7.570 -3.301 23.424 1.00 88.25 90 THR A CA 1
ATOM 682 C C . THR A 1 90 ? -6.271 -3.224 22.610 1.00 88.25 90 THR A C 1
ATOM 684 O O . THR A 1 90 ? -6.280 -3.372 21.387 1.00 88.25 90 THR A O 1
ATOM 687 N N . SER A 1 91 ? -5.140 -2.991 23.285 1.00 93.81 91 SER A N 1
ATOM 688 C CA . SER A 1 91 ? -3.822 -2.823 22.670 1.00 93.81 91 SER A CA 1
ATOM 689 C C . SER A 1 91 ? -2.945 -4.070 22.793 1.00 93.81 91 SER A C 1
ATOM 691 O O . SER A 1 91 ? -3.078 -4.863 23.723 1.00 93.81 91 SER A O 1
ATOM 693 N N . VAL A 1 92 ? -1.989 -4.205 21.876 1.00 96.69 92 VAL A N 1
ATOM 694 C CA . VAL A 1 92 ? -0.914 -5.198 21.948 1.00 96.69 92 VAL A CA 1
ATOM 695 C C . VAL A 1 92 ? 0.295 -4.567 22.634 1.00 96.69 92 VAL A C 1
ATOM 697 O O . VAL A 1 92 ? 0.707 -3.454 22.283 1.00 96.69 92 VAL A O 1
ATOM 700 N N . LYS A 1 93 ? 0.864 -5.279 23.615 1.00 96.88 93 LYS A N 1
ATOM 701 C CA . LYS A 1 93 ? 2.061 -4.855 24.349 1.00 96.88 93 LYS A CA 1
ATOM 702 C C . LYS A 1 93 ? 3.320 -5.457 23.721 1.00 96.88 93 LYS A C 1
ATOM 704 O O . LYS A 1 93 ? 3.450 -6.676 23.680 1.00 96.88 93 LYS A O 1
ATOM 709 N N . VAL A 1 94 ? 4.266 -4.612 23.321 1.00 96.88 94 VAL A N 1
ATOM 710 C CA . VAL A 1 94 ? 5.591 -5.001 22.812 1.00 96.88 94 VAL A CA 1
ATOM 711 C C . VAL A 1 94 ? 6.644 -4.192 23.564 1.00 96.88 94 VAL A C 1
ATOM 713 O O . VAL A 1 94 ? 6.553 -2.970 23.627 1.00 96.88 94 VAL A O 1
ATOM 716 N N . TRP A 1 95 ? 7.603 -4.871 24.201 1.00 93.88 95 TRP A N 1
ATOM 717 C CA . TRP A 1 95 ? 8.704 -4.250 24.966 1.00 93.88 95 TRP A CA 1
ATOM 718 C C . TRP A 1 95 ? 8.285 -3.116 25.920 1.00 93.88 95 TRP A C 1
ATOM 720 O O . TRP A 1 95 ? 8.957 -2.101 26.050 1.00 93.88 95 TRP A O 1
ATOM 730 N N . GLY A 1 96 ? 7.142 -3.274 26.592 1.00 94.25 96 GLY A N 1
ATOM 731 C CA . GLY A 1 96 ? 6.625 -2.276 27.538 1.00 94.25 96 GLY A CA 1
ATOM 732 C C . GLY A 1 96 ? 5.698 -1.226 26.921 1.00 94.25 96 GLY A C 1
ATOM 733 O O . GLY A 1 96 ? 4.831 -0.713 27.631 1.00 94.25 96 GLY A O 1
ATOM 734 N N . PHE A 1 97 ? 5.789 -0.990 25.614 1.00 97.25 97 PHE A N 1
ATOM 735 C CA . PHE A 1 97 ? 4.912 -0.092 24.869 1.00 97.25 97 PHE A CA 1
ATOM 736 C C . PHE A 1 97 ? 3.618 -0.791 24.454 1.00 97.25 97 PHE A C 1
ATOM 738 O O . PHE A 1 97 ? 3.566 -2.009 24.306 1.00 97.25 97 PHE A O 1
ATOM 745 N N . ARG A 1 98 ? 2.553 -0.015 24.278 1.00 97.25 98 ARG A N 1
ATOM 746 C CA . ARG A 1 98 ? 1.205 -0.468 23.933 1.00 97.25 98 ARG A CA 1
ATOM 747 C C . ARG A 1 98 ? 0.708 0.257 22.696 1.00 97.25 98 ARG A C 1
ATOM 749 O O . ARG A 1 98 ? 0.820 1.472 22.629 1.00 97.25 98 ARG A O 1
ATOM 756 N N . GLY A 1 99 ? 0.101 -0.463 21.762 1.00 95.69 99 GLY A N 1
ATOM 757 C CA . GLY A 1 99 ? -0.566 0.136 20.608 1.00 95.69 99 GLY A CA 1
ATOM 758 C C . GLY A 1 99 ? -1.446 -0.858 19.850 1.00 95.69 99 GLY A C 1
ATOM 759 O O . GLY A 1 99 ? -1.412 -2.055 20.146 1.00 95.69 99 GLY A O 1
ATOM 760 N N . PRO A 1 100 ? -2.264 -0.388 18.894 1.00 95.25 100 PRO A N 1
ATOM 761 C CA . PRO A 1 100 ? -3.081 -1.263 18.056 1.00 95.25 100 PRO A CA 1
ATOM 762 C C . PRO A 1 100 ? -2.217 -2.261 17.274 1.00 95.25 100 PRO A C 1
ATOM 764 O O . PRO A 1 100 ? -1.134 -1.902 16.817 1.00 95.25 100 PRO A O 1
ATOM 767 N N . LEU A 1 101 ? -2.711 -3.485 17.052 1.00 97.31 101 LEU A N 1
ATOM 768 C CA . LEU A 1 101 ? -1.981 -4.506 16.283 1.00 97.31 101 LEU A CA 1
ATOM 769 C C . LEU A 1 101 ? -1.539 -3.979 14.910 1.00 97.31 101 LEU A C 1
ATOM 771 O O . LEU A 1 101 ? -0.365 -4.075 14.574 1.00 97.31 101 LEU A O 1
ATOM 775 N N . GLY A 1 102 ? -2.452 -3.363 14.151 1.00 97.62 102 GLY A N 1
ATOM 776 C CA . GLY A 1 102 ? -2.125 -2.823 12.829 1.00 97.62 102 GLY A CA 1
ATOM 777 C C . GLY A 1 102 ? -1.025 -1.754 12.859 1.00 97.62 102 GLY A C 1
ATOM 778 O O . GLY A 1 102 ? -0.197 -1.718 11.956 1.00 97.62 102 GLY A O 1
ATOM 779 N N . ALA A 1 103 ? -0.929 -0.968 13.939 1.00 98.00 103 ALA A N 1
ATOM 780 C CA . ALA A 1 103 ? 0.149 0.005 14.108 1.00 98.00 103 ALA A CA 1
ATOM 781 C C . ALA A 1 103 ? 1.514 -0.682 14.282 1.00 98.00 103 ALA A C 1
ATOM 783 O O . ALA A 1 103 ? 2.495 -0.260 13.676 1.00 98.00 103 ALA A O 1
ATOM 784 N N . TRP A 1 104 ? 1.581 -1.772 15.052 1.00 98.38 104 TRP A N 1
ATOM 785 C CA . TRP A 1 104 ? 2.808 -2.562 15.182 1.00 98.38 104 TRP A CA 1
ATOM 786 C C . TRP A 1 104 ? 3.232 -3.205 13.864 1.00 98.38 104 TRP A C 1
ATOM 788 O O . TRP A 1 104 ? 4.414 -3.169 13.529 1.00 98.38 104 TRP A O 1
ATOM 798 N N . VAL A 1 105 ? 2.280 -3.755 13.106 1.00 98.56 105 VAL A N 1
ATOM 799 C CA . VAL A 1 105 ? 2.569 -4.348 11.792 1.00 98.56 105 VAL A CA 1
ATOM 800 C C . VAL A 1 105 ? 3.117 -3.281 10.832 1.00 98.56 105 VAL A C 1
ATOM 802 O O . VAL A 1 105 ? 4.132 -3.523 10.186 1.00 98.56 105 VAL A O 1
ATOM 805 N N . CYS A 1 106 ? 2.536 -2.075 10.808 1.00 98.69 106 CYS A N 1
ATOM 806 C CA . CYS A 1 106 ? 3.068 -0.954 10.025 1.00 98.69 106 CYS A CA 1
ATOM 807 C C . CYS A 1 106 ? 4.484 -0.539 10.451 1.00 98.69 106 CYS A C 1
ATOM 809 O O . CYS A 1 106 ? 5.318 -0.281 9.590 1.00 98.69 106 CYS A O 1
ATOM 811 N N . ILE A 1 107 ? 4.773 -0.479 11.758 1.00 98.56 107 ILE A N 1
ATOM 812 C CA . ILE A 1 107 ? 6.114 -0.131 12.263 1.00 98.56 107 ILE A CA 1
ATOM 813 C C . ILE A 1 107 ? 7.145 -1.154 11.783 1.00 98.56 107 ILE A C 1
ATOM 815 O O . ILE A 1 107 ? 8.174 -0.768 11.236 1.00 98.56 107 ILE A O 1
ATOM 819 N N . TRP A 1 108 ? 6.866 -2.450 11.940 1.00 98.31 108 TRP A N 1
ATOM 820 C CA . TRP A 1 108 ? 7.769 -3.501 11.466 1.00 98.31 108 TRP A CA 1
ATOM 821 C C . TRP A 1 108 ? 7.921 -3.498 9.948 1.00 98.31 108 TRP A C 1
ATOM 823 O O . TRP A 1 108 ? 9.029 -3.685 9.450 1.00 98.31 108 TRP A O 1
ATOM 833 N N . GLY A 1 109 ? 6.837 -3.228 9.218 1.00 98.38 109 GLY A N 1
ATOM 834 C CA . GLY A 1 109 ? 6.885 -3.060 7.771 1.00 98.38 109 GLY A CA 1
ATOM 835 C C . GLY A 1 109 ? 7.794 -1.908 7.347 1.00 98.38 109 GLY A C 1
ATOM 836 O O . GLY A 1 109 ? 8.657 -2.090 6.493 1.00 98.38 109 GLY A O 1
ATOM 837 N N . ALA A 1 110 ? 7.682 -0.755 8.009 1.00 98.12 110 ALA A N 1
ATOM 838 C CA . ALA A 1 110 ? 8.539 0.393 7.737 1.00 98.12 110 ALA A CA 1
ATOM 839 C C . ALA A 1 110 ? 10.008 0.125 8.091 1.00 98.12 110 ALA A C 1
ATOM 841 O O . ALA A 1 110 ? 10.888 0.507 7.326 1.00 98.12 110 ALA A O 1
ATOM 842 N N . VAL A 1 111 ? 10.288 -0.574 9.200 1.00 97.56 111 VAL A N 1
ATOM 843 C CA . VAL A 1 111 ? 11.654 -1.020 9.527 1.00 97.56 111 VAL A CA 1
ATOM 844 C C . VAL A 1 111 ? 12.209 -1.884 8.397 1.00 97.56 111 VAL A C 1
ATOM 846 O O . VAL A 1 111 ? 13.299 -1.597 7.915 1.00 97.56 111 VAL A O 1
ATOM 849 N N . MET A 1 112 ? 11.450 -2.879 7.923 1.00 97.56 112 MET A N 1
ATOM 850 C CA . MET A 1 112 ? 11.877 -3.743 6.819 1.00 97.56 112 MET A CA 1
ATOM 851 C C . MET A 1 112 ? 12.183 -2.945 5.546 1.00 97.56 112 MET A C 1
ATOM 853 O O . MET A 1 112 ? 13.269 -3.108 4.995 1.00 97.56 112 MET A O 1
ATOM 857 N N . MET A 1 113 ? 11.302 -2.022 5.141 1.00 95.62 113 MET A N 1
ATOM 858 C CA . MET A 1 113 ? 11.527 -1.160 3.969 1.00 95.62 113 MET A CA 1
ATOM 859 C C . MET A 1 113 ? 12.763 -0.260 4.113 1.00 95.62 113 MET A C 1
ATOM 861 O O . MET A 1 113 ? 13.538 -0.099 3.175 1.00 95.62 113 MET A O 1
ATOM 865 N N . VAL A 1 114 ? 12.986 0.329 5.292 1.00 92.69 114 VAL A N 1
ATOM 866 C CA . VAL A 1 114 ? 14.171 1.171 5.524 1.00 92.69 114 VAL A CA 1
ATOM 867 C C . VAL A 1 114 ? 15.446 0.328 5.519 1.00 92.69 114 VAL A C 1
ATOM 869 O O . VAL A 1 114 ? 16.472 0.775 5.014 1.00 92.69 114 VAL A O 1
ATOM 872 N N . THR A 1 115 ? 15.400 -0.897 6.049 1.00 93.44 115 THR A N 1
ATOM 873 C CA . THR A 1 115 ? 16.560 -1.799 6.073 1.00 93.44 115 THR A CA 1
ATOM 874 C C . THR A 1 115 ? 16.860 -2.451 4.727 1.00 93.44 115 THR A C 1
ATOM 876 O O . THR A 1 115 ? 18.021 -2.770 4.468 1.00 93.44 115 THR A O 1
ATOM 879 N N . SER A 1 116 ? 15.864 -2.633 3.854 1.00 92.06 116 SER A N 1
ATOM 880 C CA . SER A 1 116 ? 16.080 -3.253 2.545 1.00 92.06 116 SER A CA 1
ATOM 881 C C . SER A 1 116 ? 16.920 -2.370 1.629 1.00 92.06 116 SER A C 1
ATOM 883 O O . SER A 1 116 ? 17.732 -2.898 0.888 1.00 92.06 116 SER A O 1
ATOM 885 N N . ALA A 1 117 ? 16.809 -1.044 1.726 1.00 86.75 117 ALA A N 1
ATOM 886 C CA . ALA A 1 117 ? 17.585 -0.096 0.923 1.00 86.75 117 ALA A CA 1
ATOM 887 C C . ALA A 1 117 ? 19.124 -0.222 1.066 1.00 86.75 117 ALA A C 1
ATOM 889 O O . ALA A 1 117 ? 19.815 -0.418 0.065 1.00 86.75 117 ALA A O 1
ATOM 890 N N . PRO A 1 118 ? 19.724 -0.126 2.272 1.00 89.69 118 PRO A N 1
ATOM 891 C CA . PRO A 1 118 ? 21.161 -0.338 2.430 1.00 89.69 118 PRO A CA 1
ATOM 892 C C . PRO A 1 118 ? 21.562 -1.793 2.160 1.00 89.69 118 PRO A C 1
ATOM 894 O O . PRO A 1 118 ? 22.672 -2.034 1.683 1.00 89.69 118 PRO A O 1
ATOM 897 N N . PHE A 1 119 ? 20.671 -2.752 2.435 1.00 91.50 119 PHE A N 1
ATOM 898 C CA . PHE A 1 119 ? 20.915 -4.158 2.127 1.00 91.50 119 PHE A CA 1
ATOM 899 C C . PHE A 1 119 ? 21.002 -4.402 0.615 1.00 91.50 119 PHE A C 1
ATOM 901 O O . PHE A 1 119 ? 21.897 -5.117 0.174 1.00 91.50 119 PHE A O 1
ATOM 908 N N . ASP A 1 120 ? 20.151 -3.746 -0.171 1.00 87.44 120 ASP A N 1
ATOM 909 C CA . ASP A 1 120 ? 20.155 -3.774 -1.633 1.00 87.44 120 ASP A CA 1
ATOM 910 C C . ASP A 1 120 ? 21.465 -3.222 -2.205 1.00 87.44 120 ASP A C 1
ATOM 912 O O . ASP A 1 120 ? 22.155 -3.886 -2.980 1.00 87.44 120 ASP A O 1
ATOM 916 N N . ASN A 1 121 ? 21.894 -2.052 -1.723 1.00 86.06 121 ASN A N 1
ATOM 917 C CA . ASN A 1 121 ? 23.168 -1.462 -2.135 1.00 86.06 121 ASN A CA 1
ATOM 918 C C . ASN A 1 121 ? 24.360 -2.379 -1.824 1.00 86.06 121 ASN A C 1
ATOM 920 O O . ASN A 1 121 ? 25.247 -2.553 -2.661 1.00 86.06 121 ASN A O 1
ATOM 924 N N . TRP A 1 122 ? 24.394 -2.975 -0.629 1.00 89.88 122 TRP A N 1
ATOM 925 C CA . TRP A 1 122 ? 25.435 -3.941 -0.280 1.00 89.88 122 TRP A CA 1
ATOM 926 C C . TRP A 1 122 ? 25.386 -5.178 -1.181 1.00 89.88 122 TRP A C 1
ATOM 928 O O . TRP A 1 122 ? 26.425 -5.607 -1.683 1.00 89.88 122 TRP A O 1
ATOM 938 N N . TRP A 1 123 ? 24.190 -5.722 -1.411 1.00 90.00 123 TRP A N 1
ATOM 939 C CA . TRP A 1 123 ? 23.977 -6.911 -2.228 1.00 90.00 123 TRP A CA 1
ATOM 940 C C . TRP A 1 123 ? 24.518 -6.713 -3.639 1.00 90.00 123 TRP A C 1
ATOM 942 O O . TRP A 1 123 ? 25.301 -7.528 -4.120 1.00 90.00 123 TRP A O 1
ATOM 952 N N . HIS A 1 124 ? 24.197 -5.586 -4.268 1.00 85.38 124 HIS A N 1
ATOM 953 C CA . HIS A 1 124 ? 24.687 -5.287 -5.605 1.00 85.38 124 HIS A CA 1
ATOM 954 C C . HIS A 1 124 ? 26.194 -5.057 -5.675 1.00 85.38 124 HIS A C 1
ATOM 956 O O . HIS A 1 124 ? 26.829 -5.475 -6.643 1.00 85.38 124 HIS A O 1
ATOM 962 N N . ASN A 1 125 ? 26.783 -4.446 -4.646 1.00 86.38 125 ASN A N 1
ATOM 963 C CA . ASN A 1 125 ? 28.235 -4.289 -4.565 1.00 86.38 125 ASN A CA 1
ATOM 964 C C . ASN A 1 125 ? 28.955 -5.638 -4.401 1.00 86.38 125 ASN A C 1
ATOM 966 O O . ASN A 1 125 ? 30.083 -5.784 -4.865 1.00 86.38 125 ASN A O 1
ATOM 970 N N . ALA A 1 126 ? 28.320 -6.613 -3.745 1.00 89.31 126 ALA A N 1
ATOM 971 C CA . ALA A 1 126 ? 28.895 -7.930 -3.490 1.00 89.31 126 ALA A CA 1
ATOM 972 C C . ALA A 1 126 ? 28.659 -8.935 -4.633 1.00 89.31 126 ALA A C 1
ATOM 974 O O . ALA A 1 126 ? 29.556 -9.713 -4.952 1.00 89.31 126 ALA A O 1
ATOM 975 N N . TYR A 1 127 ? 27.468 -8.928 -5.240 1.00 86.62 127 TYR A N 1
ATOM 976 C CA . TYR A 1 127 ? 27.003 -9.978 -6.157 1.00 86.62 127 TYR A CA 1
ATOM 977 C C . TYR A 1 127 ? 26.662 -9.484 -7.571 1.00 86.62 127 TYR A C 1
ATOM 979 O O . TYR A 1 127 ? 26.388 -10.301 -8.449 1.00 86.62 127 TYR A O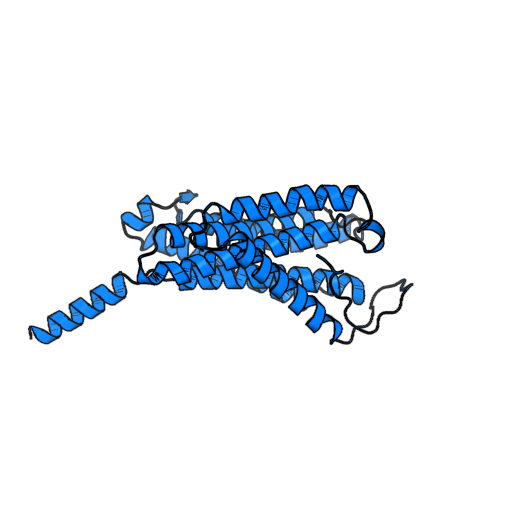 1
ATOM 987 N N . GLY A 1 128 ? 26.719 -8.174 -7.826 1.00 81.94 128 GLY A N 1
ATOM 988 C CA . GLY A 1 128 ? 26.365 -7.578 -9.114 1.00 81.94 128 GLY A CA 1
ATOM 989 C C . GLY A 1 128 ? 24.871 -7.265 -9.263 1.00 81.94 128 GLY A C 1
ATOM 990 O O . GLY A 1 128 ? 24.101 -7.277 -8.303 1.00 81.94 128 GLY A O 1
ATOM 991 N N . LEU A 1 129 ? 24.456 -6.909 -10.482 1.00 75.75 129 LEU A N 1
ATOM 992 C CA . LEU A 1 129 ? 23.062 -6.559 -10.775 1.00 75.75 129 LEU A CA 1
ATOM 993 C C . LEU A 1 129 ? 22.168 -7.803 -10.789 1.00 75.75 129 LEU A C 1
ATOM 995 O O . LEU A 1 129 ? 22.563 -8.862 -11.278 1.00 75.75 129 LEU A O 1
ATOM 999 N N . ASP A 1 130 ? 20.947 -7.652 -10.281 1.00 67.44 130 ASP A N 1
ATOM 1000 C CA . ASP A 1 130 ? 20.004 -8.758 -10.174 1.00 67.44 130 ASP A CA 1
ATOM 1001 C C . ASP A 1 130 ? 19.541 -9.236 -11.556 1.00 67.44 130 ASP A C 1
ATOM 1003 O O . ASP A 1 130 ? 19.057 -8.468 -12.384 1.00 67.44 130 ASP A O 1
ATOM 1007 N N . VAL A 1 131 ? 19.672 -10.544 -11.793 1.00 58.09 131 VAL A N 1
ATOM 1008 C CA . VAL A 1 131 ? 19.207 -11.214 -13.024 1.00 58.09 131 VAL A CA 1
ATOM 1009 C C . VAL A 1 131 ? 17.757 -11.702 -12.901 1.00 58.09 131 VAL A C 1
ATOM 1011 O O . VAL A 1 131 ? 17.136 -12.089 -13.889 1.00 58.09 131 VAL A O 1
ATOM 1014 N N . LYS A 1 132 ? 17.226 -11.726 -11.672 1.00 59.81 132 LYS A N 1
ATOM 1015 C CA . LYS A 1 132 ? 15.850 -12.093 -11.323 1.00 59.81 132 LYS A CA 1
ATOM 1016 C C . LYS A 1 132 ? 15.322 -11.118 -10.279 1.00 59.81 132 LYS A C 1
ATOM 1018 O O . LYS A 1 132 ? 16.066 -10.712 -9.398 1.00 59.81 132 LYS A O 1
ATOM 1023 N N . ILE A 1 133 ? 14.026 -10.835 -10.346 1.00 60.78 133 ILE A N 1
ATOM 1024 C CA . ILE A 1 133 ? 13.350 -9.829 -9.513 1.00 60.78 133 ILE A CA 1
ATOM 1025 C C . ILE A 1 133 ? 13.374 -10.183 -8.015 1.00 60.78 133 ILE A C 1
ATOM 1027 O O . ILE A 1 133 ? 13.435 -9.303 -7.164 1.00 60.78 133 ILE A O 1
ATOM 1031 N N . LEU A 1 134 ? 13.366 -11.473 -7.663 1.00 71.62 134 LEU A N 1
ATOM 1032 C CA . LEU A 1 134 ? 13.350 -11.916 -6.267 1.00 71.62 134 LEU A CA 1
ATOM 1033 C C . LEU A 1 134 ? 14.769 -12.135 -5.716 1.00 71.62 134 LEU A C 1
ATOM 1035 O O . LEU A 1 134 ? 15.189 -13.276 -5.507 1.00 71.62 134 LEU A O 1
ATOM 1039 N N . SER A 1 135 ? 15.513 -11.055 -5.476 1.00 81.44 135 SER A N 1
ATOM 1040 C CA . SER A 1 135 ? 16.727 -11.112 -4.651 1.00 81.44 135 SER A CA 1
ATOM 1041 C C . SER A 1 135 ? 16.389 -10.924 -3.162 1.00 81.44 135 SER A C 1
ATOM 1043 O O . SER A 1 135 ? 15.295 -10.452 -2.827 1.00 81.44 135 SER A O 1
ATOM 1045 N N . PRO A 1 136 ? 17.274 -11.321 -2.224 1.00 87.88 136 PRO A N 1
ATOM 1046 C CA . PRO A 1 136 ? 16.993 -11.190 -0.795 1.00 87.88 136 PRO A CA 1
ATOM 1047 C C . PRO A 1 136 ? 16.607 -9.766 -0.341 1.00 87.88 136 PRO A C 1
ATOM 1049 O O . PRO A 1 136 ? 15.655 -9.657 0.436 1.00 87.88 136 PRO A O 1
ATOM 1052 N N . PRO A 1 137 ? 17.244 -8.677 -0.822 1.00 89.44 137 PRO A N 1
ATOM 1053 C CA . PRO A 1 137 ? 16.813 -7.312 -0.510 1.00 89.44 137 PRO A CA 1
ATOM 1054 C C . PRO A 1 137 ? 15.394 -6.999 -0.990 1.00 89.44 137 PRO A C 1
ATOM 1056 O O . PRO A 1 137 ? 14.582 -6.508 -0.202 1.00 89.44 137 PRO A O 1
ATOM 1059 N N . HIS A 1 138 ? 15.061 -7.354 -2.236 1.00 88.19 138 HIS A N 1
ATOM 1060 C CA . HIS A 1 138 ? 13.717 -7.165 -2.789 1.00 88.19 138 HIS A CA 1
ATOM 1061 C C . HIS A 1 138 ? 12.661 -7.974 -2.027 1.00 88.19 138 HIS A C 1
ATOM 1063 O O . HIS A 1 138 ? 11.551 -7.491 -1.813 1.00 88.19 138 HIS A O 1
ATOM 1069 N N . ALA A 1 139 ? 12.998 -9.175 -1.545 1.00 90.31 139 ALA A N 1
ATOM 1070 C CA . ALA A 1 139 ? 12.097 -9.957 -0.703 1.00 90.31 139 ALA A CA 1
ATOM 1071 C C . ALA A 1 139 ? 11.812 -9.256 0.638 1.00 90.31 139 ALA A C 1
ATOM 1073 O O . ALA A 1 139 ? 10.656 -9.190 1.058 1.00 90.31 139 ALA A O 1
ATOM 1074 N N . VAL A 1 140 ? 12.832 -8.686 1.294 1.00 94.50 140 VAL A N 1
ATOM 1075 C CA . VAL A 1 140 ? 12.647 -7.899 2.529 1.00 94.50 140 VAL A CA 1
ATOM 1076 C C . VAL A 1 140 ? 11.795 -6.656 2.261 1.00 94.50 140 VAL A C 1
ATOM 1078 O O . VAL A 1 140 ? 10.868 -6.385 3.027 1.00 94.50 140 VAL A O 1
ATOM 1081 N N . LEU A 1 141 ? 12.057 -5.942 1.161 1.00 93.31 141 LEU A N 1
ATOM 1082 C CA . LEU A 1 141 ? 11.260 -4.786 0.746 1.00 93.31 141 LEU A CA 1
ATOM 1083 C C . LEU A 1 141 ? 9.791 -5.180 0.538 1.00 93.31 141 LEU A C 1
ATOM 1085 O O . LEU A 1 141 ? 8.902 -4.565 1.127 1.00 93.31 141 LEU A O 1
ATOM 1089 N N . ALA A 1 142 ? 9.536 -6.252 -0.219 1.00 92.81 142 ALA A N 1
ATOM 1090 C CA . ALA A 1 142 ? 8.193 -6.752 -0.499 1.00 92.81 142 ALA A CA 1
ATOM 1091 C C . ALA A 1 142 ? 7.448 -7.152 0.784 1.00 92.81 142 ALA A C 1
ATOM 1093 O O . ALA A 1 142 ? 6.290 -6.777 0.965 1.00 92.81 142 ALA A O 1
ATOM 1094 N N . ILE A 1 143 ? 8.104 -7.858 1.713 1.00 95.56 143 ILE A N 1
ATOM 1095 C CA . ILE A 1 143 ? 7.509 -8.205 3.014 1.00 95.56 143 ILE A CA 1
ATOM 1096 C C . ILE A 1 143 ? 7.197 -6.935 3.816 1.00 95.56 143 ILE A C 1
ATOM 1098 O O . ILE A 1 143 ? 6.130 -6.847 4.427 1.00 95.56 143 ILE A O 1
ATOM 1102 N N . GLY A 1 144 ? 8.081 -5.934 3.784 1.00 97.62 144 GLY A N 1
ATOM 1103 C CA . GLY A 1 144 ? 7.863 -4.641 4.428 1.00 97.62 144 GLY A CA 1
ATOM 1104 C C . GLY A 1 144 ? 6.639 -3.902 3.882 1.00 97.62 144 GLY A C 1
ATOM 1105 O O . GLY A 1 144 ? 5.773 -3.479 4.652 1.00 97.62 144 GLY A O 1
ATOM 1106 N N . MET A 1 145 ? 6.516 -3.826 2.554 1.00 97.56 145 MET A N 1
ATOM 1107 C CA . MET A 1 145 ? 5.353 -3.250 1.878 1.00 97.56 145 MET A CA 1
ATOM 1108 C C . MET A 1 145 ? 4.069 -4.002 2.244 1.00 97.56 145 MET A C 1
ATOM 1110 O O . MET A 1 145 ? 3.098 -3.375 2.667 1.00 97.56 145 MET A O 1
ATOM 1114 N N . ILE A 1 146 ? 4.073 -5.340 2.159 1.00 97.44 146 ILE A N 1
ATOM 1115 C CA . ILE A 1 146 ? 2.939 -6.197 2.544 1.00 97.44 146 ILE A CA 1
ATOM 1116 C C . ILE A 1 146 ? 2.533 -5.916 3.994 1.00 97.44 146 ILE A C 1
ATOM 1118 O O . ILE A 1 146 ? 1.352 -5.704 4.270 1.00 97.44 146 ILE A O 1
ATOM 1122 N N . ALA A 1 147 ? 3.490 -5.856 4.920 1.00 98.50 147 ALA A N 1
ATOM 1123 C CA . ALA A 1 147 ? 3.215 -5.573 6.323 1.00 98.50 147 ALA A CA 1
ATOM 1124 C C . ALA A 1 147 ? 2.512 -4.215 6.505 1.00 98.50 147 ALA A C 1
ATOM 1126 O O . ALA A 1 147 ? 1.498 -4.153 7.200 1.00 98.50 147 ALA A O 1
ATOM 1127 N N . ILE A 1 148 ? 2.952 -3.145 5.834 1.00 98.62 148 ILE A N 1
ATOM 1128 C CA . ILE A 1 148 ? 2.254 -1.848 5.911 1.00 98.62 148 ILE A CA 1
ATOM 1129 C C . ILE A 1 148 ? 0.829 -1.943 5.348 1.00 98.62 148 ILE A C 1
ATOM 1131 O O . ILE A 1 148 ? -0.102 -1.437 5.980 1.00 98.62 148 ILE A O 1
ATOM 1135 N N . GLN A 1 149 ? 0.621 -2.634 4.221 1.00 98.50 149 GLN A N 1
ATOM 1136 C CA . GLN A 1 149 ? -0.723 -2.801 3.654 1.00 98.50 149 GLN A CA 1
ATOM 1137 C C . GLN A 1 149 ? -1.667 -3.552 4.601 1.00 98.50 149 GLN A C 1
ATOM 1139 O O . GLN A 1 149 ? -2.799 -3.123 4.839 1.00 98.50 149 GLN A O 1
ATOM 1144 N N . PHE A 1 150 ? -1.200 -4.647 5.202 1.00 98.12 150 PHE A N 1
ATOM 1145 C CA . PHE A 1 150 ? -1.986 -5.398 6.180 1.00 98.12 150 PHE A CA 1
ATOM 1146 C C . PHE A 1 150 ? -2.191 -4.619 7.480 1.00 98.12 150 PHE A C 1
ATOM 1148 O O . PHE A 1 150 ? -3.274 -4.678 8.057 1.00 98.12 150 PHE A O 1
ATOM 1155 N N . GLY A 1 151 ? -1.201 -3.850 7.934 1.00 98.38 151 GLY A N 1
ATOM 1156 C CA . GLY A 1 151 ? -1.345 -2.966 9.086 1.00 98.38 151 GLY A CA 1
ATOM 1157 C C . GLY A 1 151 ? -2.434 -1.910 8.869 1.00 98.38 151 GLY A C 1
ATOM 1158 O O . GLY A 1 151 ? -3.304 -1.745 9.729 1.00 98.38 151 GLY A O 1
ATOM 1159 N N . ALA A 1 152 ? -2.461 -1.283 7.688 1.00 98.50 152 ALA A N 1
ATOM 1160 C CA . ALA A 1 152 ? -3.515 -0.361 7.266 1.00 98.50 152 ALA A CA 1
ATOM 1161 C C . ALA A 1 152 ? -4.896 -1.033 7.256 1.00 98.50 152 ALA A C 1
ATOM 1163 O O . ALA A 1 152 ? -5.846 -0.513 7.848 1.00 98.50 152 ALA A O 1
ATOM 1164 N N . LEU A 1 153 ? -4.992 -2.219 6.648 1.00 98.25 153 LEU A N 1
ATOM 1165 C CA . LEU A 1 153 ? -6.223 -3.00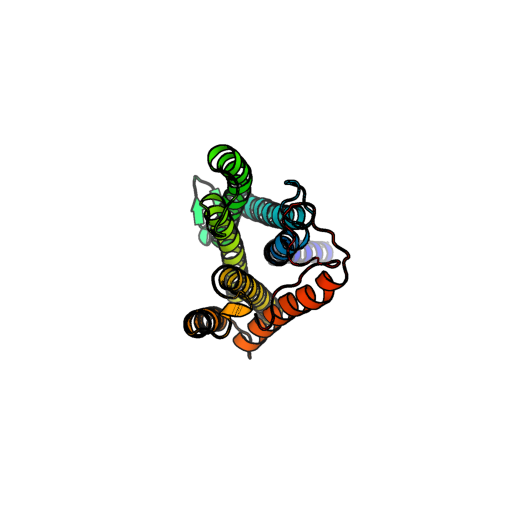7 6.572 1.00 98.25 153 LEU A CA 1
ATOM 1166 C C . LEU A 1 153 ? -6.741 -3.398 7.965 1.00 98.25 153 LEU A C 1
ATOM 1168 O O . LEU A 1 153 ? -7.934 -3.276 8.236 1.00 98.25 153 LEU A O 1
ATOM 1172 N N . LEU A 1 154 ? -5.855 -3.824 8.872 1.00 98.00 154 LEU A N 1
ATOM 1173 C CA . LEU A 1 154 ? -6.194 -4.170 10.256 1.00 98.00 154 LEU A CA 1
ATOM 1174 C C . LEU A 1 154 ? -6.693 -2.953 11.040 1.00 98.00 154 LEU A C 1
ATOM 1176 O O . LEU A 1 154 ? -7.651 -3.070 11.806 1.00 98.00 154 LEU A O 1
ATOM 1180 N N . MET A 1 155 ? -6.074 -1.784 10.850 1.00 97.31 155 MET A N 1
ATOM 1181 C CA . MET A 1 155 ? -6.538 -0.538 11.465 1.00 97.31 155 MET A CA 1
ATOM 1182 C C . MET A 1 155 ? -7.921 -0.144 10.941 1.00 97.31 155 MET A C 1
ATOM 1184 O O . MET A 1 155 ? -8.814 0.138 11.741 1.00 97.31 155 MET A O 1
ATOM 1188 N N . ALA A 1 156 ? -8.122 -0.185 9.621 1.00 97.62 156 ALA A N 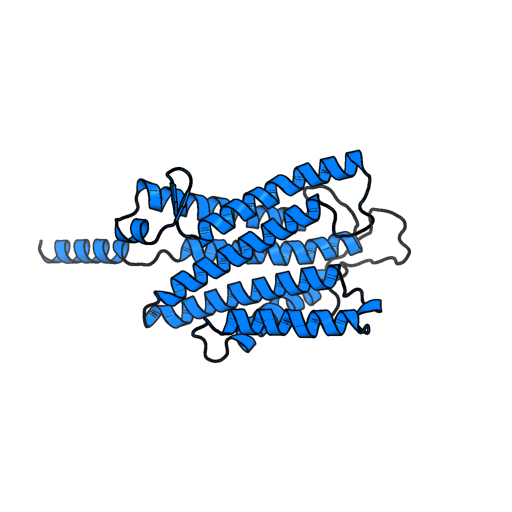1
ATOM 1189 C CA . ALA A 1 156 ? -9.403 0.130 8.997 1.00 97.62 156 ALA A CA 1
ATOM 1190 C C . ALA A 1 156 ? -10.509 -0.833 9.441 1.00 97.62 156 ALA A C 1
ATOM 1192 O O . ALA A 1 156 ? -11.607 -0.395 9.782 1.00 97.62 156 ALA A O 1
ATOM 1193 N N . LEU A 1 157 ? -10.205 -2.132 9.504 1.00 97.31 157 LEU A N 1
ATOM 1194 C CA . LEU A 1 157 ? -11.128 -3.164 9.966 1.00 97.31 157 LEU A CA 1
ATOM 1195 C C . LEU A 1 157 ? -11.533 -2.937 11.424 1.00 97.31 157 LEU A C 1
ATOM 1197 O O . LEU A 1 157 ? -12.716 -2.963 11.758 1.00 97.31 157 LEU A O 1
ATOM 1201 N N . ALA A 1 158 ? -10.558 -2.679 12.297 1.00 95.38 158 ALA A N 1
ATOM 1202 C CA . ALA A 1 158 ? -10.824 -2.453 13.710 1.00 95.38 158 ALA A CA 1
ATOM 1203 C C . ALA A 1 158 ? -11.686 -1.197 13.936 1.00 95.38 158 ALA A C 1
ATOM 1205 O O . ALA A 1 158 ? -12.580 -1.225 14.781 1.00 95.38 158 ALA A O 1
ATOM 1206 N N . SER A 1 159 ? -11.454 -0.122 13.174 1.00 94.69 159 SER A N 1
ATOM 1207 C CA . SER A 1 159 ? -12.309 1.071 13.190 1.00 94.69 159 SER A CA 1
ATOM 1208 C C . SER A 1 159 ? -13.704 0.787 12.633 1.00 94.69 159 SER A C 1
ATOM 1210 O O . SER A 1 159 ? -14.692 1.129 13.273 1.00 94.69 159 SER A O 1
ATOM 1212 N N . GLN A 1 160 ? -13.823 0.097 11.494 1.00 95.25 160 GLN A N 1
ATOM 1213 C CA . GLN A 1 160 ? -15.122 -0.274 10.921 1.00 95.25 160 GLN A CA 1
ATOM 1214 C C . GLN A 1 160 ? -15.971 -1.098 11.905 1.00 95.25 160 GLN A C 1
ATOM 1216 O O . GLN A 1 160 ? -17.174 -0.867 12.023 1.00 95.25 160 GLN A O 1
ATOM 1221 N N . ASN A 1 161 ? -15.357 -2.030 12.637 1.00 94.56 161 ASN A N 1
ATOM 1222 C CA . ASN A 1 161 ? -16.057 -2.888 13.597 1.00 94.56 161 ASN A CA 1
ATOM 1223 C C . ASN A 1 161 ? -16.563 -2.133 14.836 1.00 94.56 161 ASN A C 1
ATOM 1225 O O . ASN A 1 161 ? -17.447 -2.628 15.529 1.00 94.56 161 ASN A O 1
ATOM 1229 N N . ARG A 1 162 ? -16.021 -0.941 15.112 1.00 91.69 162 ARG A N 1
ATOM 1230 C CA . ARG A 1 162 ? -16.456 -0.049 16.198 1.00 91.69 162 ARG A CA 1
ATOM 1231 C C . ARG A 1 162 ? -17.281 1.141 15.702 1.00 91.69 162 ARG A C 1
ATOM 1233 O O . ARG A 1 162 ? -17.602 2.031 16.483 1.00 91.69 162 ARG A O 1
ATOM 1240 N N . ALA A 1 163 ? -17.634 1.157 14.417 1.00 92.62 163 ALA A N 1
ATOM 1241 C CA . ALA A 1 163 ? -18.331 2.276 13.811 1.00 92.62 163 ALA A CA 1
ATOM 1242 C C . ALA A 1 163 ? -19.736 2.476 14.399 1.00 92.62 163 ALA A C 1
ATOM 1244 O O . ALA A 1 163 ? -20.525 1.533 14.522 1.00 92.62 163 ALA A O 1
ATOM 1245 N N . THR A 1 164 ? -20.082 3.733 14.667 1.00 92.94 164 THR A N 1
ATOM 1246 C CA . THR A 1 164 ? -21.457 4.147 14.959 1.00 92.94 164 THR A CA 1
ATOM 1247 C C . THR A 1 164 ? -22.281 4.170 13.670 1.00 92.94 164 THR A C 1
ATOM 1249 O O . THR A 1 164 ? -21.743 4.022 12.568 1.00 92.94 164 THR A O 1
ATOM 1252 N N . ALA A 1 165 ? -23.602 4.347 13.774 1.00 92.19 165 ALA A N 1
ATOM 1253 C CA . ALA A 1 165 ? -24.465 4.468 12.595 1.00 92.19 165 ALA A CA 1
ATOM 1254 C C . ALA A 1 165 ? -23.986 5.584 11.644 1.00 92.19 165 ALA A C 1
ATOM 1256 O O . ALA A 1 165 ? -23.929 5.369 10.432 1.00 92.19 165 ALA A O 1
ATOM 1257 N N . ASP A 1 166 ? -23.539 6.709 12.206 1.00 92.12 166 ASP A N 1
ATOM 1258 C CA . ASP A 1 166 ? -23.105 7.889 11.454 1.00 92.12 166 ASP A CA 1
ATOM 1259 C C . ASP A 1 166 ? -21.757 7.686 10.746 1.00 92.12 166 ASP A C 1
ATOM 1261 O O . ASP A 1 166 ? -21.547 8.175 9.635 1.00 92.12 166 ASP A O 1
ATOM 1265 N N . THR A 1 167 ? -20.830 6.929 11.347 1.00 93.75 167 THR A N 1
ATOM 1266 C CA . THR A 1 167 ? -19.483 6.723 10.783 1.00 93.75 167 THR A CA 1
ATOM 1267 C C . THR A 1 167 ? -19.354 5.457 9.940 1.00 93.75 167 THR A C 1
ATOM 1269 O O . THR A 1 167 ? -18.399 5.341 9.163 1.00 93.75 167 THR A O 1
ATOM 1272 N N . ARG A 1 168 ? -20.323 4.532 10.020 1.00 93.94 168 ARG A N 1
ATOM 1273 C CA . ARG A 1 168 ? -20.294 3.214 9.361 1.00 93.94 168 ARG A CA 1
ATOM 1274 C C . ARG A 1 168 ? -19.940 3.296 7.886 1.00 93.94 168 ARG A C 1
ATOM 1276 O O . ARG A 1 168 ? -18.987 2.656 7.455 1.00 93.94 168 ARG A O 1
ATOM 1283 N N . ARG A 1 169 ? -20.662 4.112 7.110 1.00 95.12 169 ARG A N 1
ATOM 1284 C CA . ARG A 1 169 ? -20.435 4.214 5.659 1.00 95.12 169 ARG A CA 1
ATOM 1285 C C . ARG A 1 169 ? -19.012 4.673 5.342 1.00 95.12 169 ARG A C 1
ATOM 1287 O O . ARG A 1 169 ? -18.362 4.086 4.483 1.00 95.12 169 ARG A O 1
ATOM 1294 N N . ARG A 1 170 ? -18.527 5.705 6.035 1.00 95.88 170 ARG A N 1
ATOM 1295 C CA . ARG A 1 170 ? -17.187 6.261 5.818 1.00 95.88 170 ARG A CA 1
ATOM 1296 C C . ARG A 1 170 ? -16.101 5.243 6.164 1.00 95.88 170 ARG A C 1
ATOM 1298 O O . ARG A 1 170 ? -15.197 5.037 5.362 1.00 95.88 170 ARG A O 1
ATOM 1305 N N . LEU A 1 171 ? -16.192 4.595 7.325 1.00 96.62 171 LEU A N 1
ATOM 1306 C CA . LEU A 1 171 ? -15.192 3.617 7.765 1.00 96.62 171 LEU A CA 1
ATOM 1307 C C . LEU A 1 171 ? -15.204 2.351 6.899 1.00 96.62 171 LEU A C 1
ATOM 1309 O O . LEU A 1 171 ? -14.142 1.813 6.603 1.00 96.62 171 LEU A O 1
ATOM 1313 N N . SER A 1 172 ? -16.369 1.933 6.400 1.00 96.62 172 SER A N 1
ATOM 1314 C CA . SER A 1 172 ? -16.465 0.847 5.420 1.00 96.62 172 SER A CA 1
ATOM 1315 C C . SER A 1 172 ? -15.864 1.194 4.061 1.00 96.62 172 SER A C 1
ATOM 1317 O O . SER A 1 172 ? -15.269 0.327 3.425 1.00 96.62 172 SER A O 1
ATOM 1319 N N . LEU A 1 173 ? -15.968 2.452 3.621 1.00 97.50 173 LEU A N 1
ATOM 1320 C CA . LEU A 1 173 ? -15.280 2.921 2.414 1.00 97.50 173 LEU A CA 1
ATOM 1321 C C . LEU A 1 173 ? -13.763 2.989 2.613 1.00 97.50 173 LEU A C 1
ATOM 1323 O O . LEU A 1 173 ? -13.028 2.579 1.723 1.00 97.50 173 LEU A O 1
ATOM 1327 N N . ILE A 1 174 ? -13.288 3.439 3.779 1.00 97.75 174 ILE A N 1
ATOM 1328 C CA . ILE A 1 174 ? -11.855 3.415 4.118 1.00 97.75 174 ILE A CA 1
ATOM 1329 C C . ILE A 1 174 ? -11.334 1.975 4.139 1.00 97.75 174 ILE A C 1
ATOM 1331 O O . ILE A 1 174 ? -10.287 1.698 3.560 1.00 97.75 174 ILE A O 1
ATOM 1335 N N . TYR A 1 175 ? -12.083 1.046 4.738 1.00 98.19 175 TYR A N 1
ATOM 1336 C CA . TYR A 1 175 ? -11.751 -0.375 4.710 1.00 98.19 175 TYR A CA 1
ATOM 1337 C C . TYR A 1 175 ? -11.675 -0.911 3.273 1.00 98.19 175 TYR A C 1
ATOM 1339 O O . TYR A 1 175 ? -10.660 -1.494 2.888 1.00 98.19 175 TYR A O 1
ATOM 1347 N N . ALA A 1 176 ? -12.688 -0.645 2.444 1.00 98.06 176 ALA A N 1
ATOM 1348 C CA . ALA A 1 176 ? -12.677 -1.050 1.040 1.00 98.06 176 ALA A CA 1
ATOM 1349 C C . ALA A 1 176 ? -11.513 -0.427 0.251 1.00 98.06 176 ALA A C 1
ATOM 1351 O O . ALA A 1 176 ? -10.943 -1.105 -0.601 1.00 98.06 176 ALA A O 1
ATOM 1352 N N . ALA A 1 177 ? -11.125 0.815 0.565 1.00 98.38 177 ALA A N 1
ATOM 1353 C CA . ALA A 1 177 ? -9.960 1.472 -0.017 1.00 98.38 177 ALA A CA 1
ATOM 1354 C C . ALA A 1 177 ? -8.655 0.781 0.381 1.00 98.38 177 ALA A C 1
ATOM 1356 O O . ALA A 1 177 ? -7.889 0.414 -0.504 1.00 98.38 177 ALA A O 1
ATOM 1357 N N . THR A 1 178 ? -8.438 0.502 1.672 1.00 98.25 178 THR A N 1
ATOM 1358 C CA . THR A 1 178 ? -7.264 -0.275 2.109 1.00 98.25 178 THR A CA 1
ATOM 1359 C C . THR A 1 178 ? -7.224 -1.657 1.455 1.00 98.25 178 THR A C 1
ATOM 1361 O O . THR A 1 178 ? -6.175 -2.081 0.985 1.00 98.25 178 THR A O 1
ATOM 1364 N N . ALA A 1 179 ? -8.371 -2.334 1.329 1.00 98.31 179 ALA A N 1
ATOM 1365 C CA . ALA A 1 179 ? -8.466 -3.611 0.631 1.00 98.31 179 ALA A CA 1
ATOM 1366 C C . ALA A 1 179 ? -8.127 -3.479 -0.862 1.00 98.31 179 ALA A C 1
ATOM 1368 O O . ALA A 1 179 ? -7.412 -4.321 -1.392 1.00 98.31 179 ALA A O 1
ATOM 1369 N N . GLY A 1 180 ? -8.601 -2.428 -1.537 1.00 98.12 180 GLY A N 1
ATOM 1370 C CA . GLY A 1 180 ? -8.299 -2.172 -2.949 1.00 98.12 180 GLY A CA 1
ATOM 1371 C C . GLY A 1 180 ? -6.809 -1.940 -3.187 1.00 98.12 180 GLY A C 1
ATOM 1372 O O . GLY A 1 180 ? -6.251 -2.477 -4.139 1.00 98.12 180 GLY A O 1
ATOM 1373 N N . VAL A 1 181 ? -6.144 -1.224 -2.277 1.00 98.19 181 VAL A N 1
ATOM 1374 C CA . VAL A 1 181 ? -4.688 -1.028 -2.322 1.00 98.19 181 VAL A CA 1
ATOM 1375 C C . VAL A 1 181 ? -3.934 -2.344 -2.078 1.00 98.19 181 VAL A C 1
ATOM 1377 O O . VAL A 1 181 ? -2.951 -2.615 -2.760 1.00 98.19 181 VAL A O 1
ATOM 1380 N N . VAL A 1 182 ? -4.414 -3.212 -1.179 1.00 97.62 182 VAL A N 1
ATOM 1381 C CA . VAL A 1 182 ? -3.839 -4.559 -0.983 1.00 97.62 182 VAL A CA 1
ATOM 1382 C C . VAL A 1 182 ? -3.976 -5.408 -2.256 1.00 97.62 182 VAL A C 1
ATOM 1384 O O . VAL A 1 182 ? -3.023 -6.087 -2.638 1.00 97.62 182 VAL A O 1
ATOM 1387 N N . VAL A 1 183 ? -5.130 -5.358 -2.935 1.00 96.62 183 VAL A N 1
ATOM 1388 C CA . VAL A 1 183 ? -5.330 -6.045 -4.225 1.00 96.62 183 VAL A CA 1
ATOM 1389 C C . VAL A 1 183 ? -4.387 -5.492 -5.290 1.00 96.62 183 VAL A C 1
ATOM 1391 O O . VAL A 1 183 ? -3.773 -6.278 -6.004 1.00 96.62 183 VAL A O 1
ATOM 1394 N N . ALA A 1 184 ? -4.206 -4.172 -5.353 1.00 96.00 184 ALA A N 1
ATOM 1395 C CA . ALA A 1 184 ? -3.250 -3.547 -6.261 1.00 96.00 184 ALA A CA 1
ATOM 1396 C C . ALA A 1 184 ? -1.808 -3.998 -5.986 1.00 96.00 184 ALA A C 1
ATOM 1398 O O . ALA A 1 184 ? -1.126 -4.402 -6.918 1.00 96.00 184 ALA A O 1
ATOM 1399 N N . LEU A 1 185 ? -1.366 -4.045 -4.722 1.00 94.94 185 LEU A N 1
ATOM 1400 C CA . LEU A 1 185 ? -0.047 -4.592 -4.381 1.00 94.94 185 LEU A CA 1
ATOM 1401 C C . LEU A 1 185 ? 0.092 -6.055 -4.830 1.00 94.94 185 LEU A C 1
ATOM 1403 O O . LEU A 1 185 ? 1.109 -6.434 -5.406 1.00 94.94 185 LEU A O 1
ATOM 1407 N N . HIS A 1 186 ? -0.923 -6.881 -4.564 1.00 92.31 186 HIS A N 1
ATOM 1408 C CA . HIS A 1 186 ? -0.917 -8.288 -4.955 1.00 92.31 186 HIS A CA 1
ATOM 1409 C C . HIS A 1 186 ? -0.830 -8.461 -6.477 1.00 92.31 186 HIS A C 1
ATOM 1411 O O . HIS A 1 186 ? -0.025 -9.264 -6.945 1.00 92.31 186 HIS A O 1
ATOM 1417 N N . ALA A 1 187 ? -1.611 -7.686 -7.235 1.00 90.38 187 ALA A N 1
ATOM 1418 C CA . ALA A 1 187 ? -1.559 -7.659 -8.692 1.00 90.38 187 ALA A CA 1
ATOM 1419 C C . ALA A 1 187 ? -0.164 -7.271 -9.189 1.00 90.38 187 ALA A C 1
ATOM 1421 O O . ALA A 1 187 ? 0.406 -7.997 -9.995 1.00 90.38 187 ALA A O 1
ATOM 1422 N N . THR A 1 188 ? 0.431 -6.211 -8.638 1.00 89.50 188 THR A N 1
ATOM 1423 C CA . THR A 1 188 ? 1.782 -5.764 -8.999 1.00 89.50 188 THR A CA 1
ATOM 1424 C C . THR A 1 188 ? 2.843 -6.837 -8.736 1.00 89.50 188 THR A C 1
ATOM 1426 O O . THR A 1 188 ? 3.666 -7.116 -9.602 1.00 89.50 188 THR A O 1
ATOM 1429 N N . ILE A 1 189 ? 2.803 -7.513 -7.583 1.00 84.38 189 ILE A N 1
ATOM 1430 C CA . ILE A 1 189 ? 3.756 -8.594 -7.269 1.00 84.38 189 ILE A CA 1
ATOM 1431 C C . ILE A 1 189 ? 3.547 -9.811 -8.185 1.00 84.38 189 ILE A C 1
ATOM 1433 O O . ILE A 1 189 ? 4.517 -10.445 -8.610 1.00 84.38 189 ILE A O 1
ATOM 1437 N N . LEU A 1 190 ? 2.295 -10.158 -8.500 1.00 80.06 190 LEU A N 1
ATOM 1438 C CA . LEU A 1 190 ? 1.991 -11.215 -9.467 1.00 80.06 190 LEU A CA 1
ATOM 1439 C C . LEU A 1 190 ? 2.497 -10.857 -10.868 1.00 80.06 190 LEU A C 1
ATOM 1441 O O . LEU A 1 190 ? 3.042 -11.728 -11.551 1.00 80.06 190 LEU A O 1
ATOM 1445 N N . LEU A 1 191 ? 2.337 -9.594 -11.279 1.00 71.88 191 LEU A N 1
ATOM 1446 C CA . LEU A 1 191 ? 2.753 -9.112 -12.591 1.00 71.88 191 LEU A CA 1
ATOM 1447 C C . LEU A 1 191 ? 4.250 -9.324 -12.810 1.00 71.88 191 LEU A C 1
ATOM 1449 O O . LEU A 1 191 ? 4.652 -9.931 -13.803 1.00 71.88 191 LEU A O 1
ATOM 1453 N N . GLU A 1 192 ? 5.047 -8.898 -11.836 1.00 70.69 192 GLU A N 1
ATOM 1454 C CA . GLU A 1 192 ? 6.505 -8.990 -11.877 1.00 70.69 192 GLU A CA 1
ATOM 1455 C C . GLU A 1 192 ? 7.017 -10.436 -11.963 1.00 70.69 192 GLU A C 1
ATOM 1457 O O . GLU A 1 192 ? 8.015 -10.717 -12.621 1.00 70.69 192 GLU A O 1
ATOM 1462 N N . ASN A 1 193 ? 6.320 -11.396 -11.351 1.00 66.56 193 ASN A N 1
ATOM 1463 C CA . ASN A 1 193 ? 6.782 -12.787 -11.323 1.00 66.56 193 ASN A CA 1
ATOM 1464 C C . ASN A 1 193 ? 6.230 -13.655 -12.463 1.00 66.56 193 ASN A C 1
ATOM 1466 O O . ASN A 1 193 ? 6.829 -14.683 -12.784 1.00 66.56 193 ASN A O 1
ATOM 1470 N N . ALA A 1 194 ? 5.083 -13.295 -13.049 1.00 56.97 194 ALA A N 1
ATOM 1471 C CA . ALA A 1 194 ? 4.344 -14.201 -13.931 1.00 56.97 194 ALA A CA 1
ATOM 1472 C C . ALA A 1 194 ? 3.654 -13.549 -15.140 1.00 56.97 194 ALA A C 1
ATOM 1474 O O . ALA A 1 194 ? 3.134 -14.279 -15.986 1.00 56.97 194 ALA A O 1
ATOM 1475 N N . ALA A 1 195 ? 3.630 -12.218 -15.258 1.00 57.41 195 ALA A N 1
ATOM 1476 C CA . ALA A 1 195 ? 2.803 -11.528 -16.252 1.00 57.41 195 ALA A CA 1
ATOM 1477 C C . ALA A 1 195 ? 3.577 -10.591 -17.185 1.00 57.41 195 ALA A C 1
ATOM 1479 O O .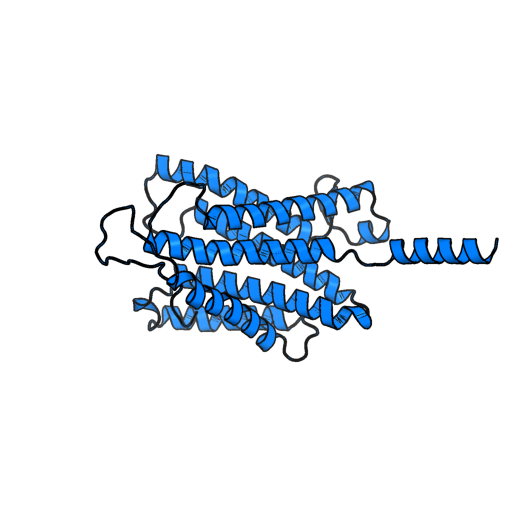 ALA A 1 195 ? 3.060 -9.557 -17.617 1.00 57.41 195 ALA A O 1
ATOM 1480 N N . PHE A 1 196 ? 4.789 -10.975 -17.585 1.00 69.69 196 PHE A N 1
ATOM 1481 C CA . PHE A 1 196 ? 5.336 -10.405 -18.815 1.00 69.69 196 PHE A CA 1
ATOM 1482 C C . PHE A 1 196 ? 4.327 -10.626 -19.956 1.00 69.69 196 PHE A C 1
ATOM 1484 O O . PHE A 1 196 ? 3.702 -11.691 -19.989 1.00 69.69 196 PHE A O 1
ATOM 1491 N N . PRO A 1 197 ? 4.169 -9.686 -20.910 1.00 71.25 197 PRO A N 1
ATOM 1492 C CA . PRO A 1 197 ? 3.153 -9.786 -21.966 1.00 71.25 197 PRO A CA 1
ATOM 1493 C C . PRO A 1 197 ? 3.149 -11.140 -22.692 1.00 71.25 197 PRO A C 1
ATOM 1495 O O . PRO A 1 197 ? 2.099 -11.710 -22.975 1.00 71.25 197 PRO A O 1
ATOM 1498 N N . ASN A 1 198 ? 4.335 -11.718 -22.889 1.00 76.56 198 ASN A N 1
ATOM 1499 C CA . ASN A 1 198 ? 4.526 -13.007 -23.556 1.00 76.56 198 ASN A CA 1
ATOM 1500 C C . ASN A 1 198 ? 4.068 -14.221 -22.716 1.00 76.56 198 ASN A C 1
ATOM 1502 O O . ASN A 1 198 ? 3.932 -15.322 -23.242 1.00 76.56 198 ASN A O 1
ATOM 1506 N N . HIS A 1 199 ? 3.845 -14.047 -21.412 1.00 79.62 199 HIS A N 1
ATOM 1507 C CA . HIS A 1 199 ? 3.452 -15.093 -20.464 1.00 79.62 199 HIS A CA 1
ATOM 1508 C C . HIS A 1 199 ? 1.993 -14.985 -20.005 1.00 79.62 199 HIS A C 1
ATOM 1510 O O . HIS A 1 199 ? 1.481 -15.939 -19.418 1.00 79.62 199 HIS A O 1
ATOM 1516 N N . MET A 1 200 ? 1.289 -13.898 -20.337 1.00 83.75 200 MET A N 1
ATOM 1517 C CA . MET A 1 200 ? -0.119 -13.680 -19.966 1.00 83.75 200 MET A CA 1
ATOM 1518 C C . MET A 1 200 ? -1.103 -14.682 -20.601 1.00 83.75 200 MET A C 1
ATOM 1520 O O . MET A 1 200 ? -2.250 -14.788 -20.182 1.00 83.75 200 MET A O 1
ATOM 1524 N N . HIS A 1 201 ? -0.661 -15.450 -21.599 1.00 84.81 201 HIS A N 1
ATOM 1525 C CA . HIS A 1 201 ? -1.448 -16.519 -22.229 1.00 84.81 201 HIS A CA 1
ATOM 1526 C C . HIS A 1 201 ? -1.020 -17.923 -21.765 1.00 84.81 201 HIS A C 1
ATOM 1528 O O . HIS A 1 201 ? -1.408 -18.931 -22.354 1.00 84.81 201 HIS A O 1
ATOM 1534 N N . SER A 1 202 ? -0.187 -18.009 -20.724 1.00 87.19 202 SER A N 1
ATOM 1535 C CA . SER A 1 202 ? 0.297 -19.282 -20.189 1.00 87.19 202 SER A CA 1
ATOM 1536 C C . SER A 1 202 ? -0.664 -19.879 -19.157 1.00 87.19 202 SER A C 1
ATOM 1538 O O . SER A 1 202 ? -1.340 -19.167 -18.413 1.00 87.19 202 SER A O 1
ATOM 1540 N N . GLY A 1 203 ? -0.664 -21.211 -19.037 1.00 88.94 203 GLY A N 1
ATOM 1541 C CA . GLY A 1 203 ? -1.416 -21.901 -17.983 1.00 88.94 203 GLY A CA 1
ATOM 1542 C C . GLY A 1 203 ? -0.994 -21.478 -16.569 1.00 88.94 203 GLY A C 1
ATOM 1543 O O . GLY A 1 203 ? -1.840 -21.383 -15.685 1.00 88.94 203 GLY A O 1
ATOM 1544 N N . GLY A 1 204 ? 0.291 -21.155 -16.367 1.00 85.94 204 GLY A N 1
ATOM 1545 C CA . GLY A 1 204 ? 0.804 -20.644 -15.092 1.00 85.94 204 GLY A CA 1
ATOM 1546 C C . GLY A 1 204 ? 0.217 -19.280 -14.729 1.00 85.94 204 GLY A C 1
ATOM 1547 O O . GLY A 1 204 ? -0.237 -19.092 -13.602 1.00 85.94 204 GLY A O 1
ATOM 1548 N N . PHE A 1 205 ? 0.141 -18.364 -15.697 1.00 85.88 205 PHE A N 1
ATOM 1549 C CA . PHE A 1 205 ? -0.511 -17.070 -15.508 1.00 85.88 205 PHE A CA 1
ATOM 1550 C C . PHE A 1 205 ? -1.991 -17.229 -15.134 1.00 85.88 205 PHE A C 1
ATOM 1552 O O . PHE A 1 205 ? -2.449 -16.603 -14.175 1.00 85.88 205 PHE A O 1
ATOM 1559 N N . TYR A 1 206 ? -2.732 -18.096 -15.833 1.00 88.06 206 TYR A N 1
ATOM 1560 C CA . TYR A 1 206 ? -4.140 -18.342 -15.511 1.00 88.06 206 TYR A CA 1
ATOM 1561 C C . TYR A 1 206 ? -4.324 -18.976 -14.132 1.00 88.06 206 TYR A C 1
ATOM 1563 O O . TYR A 1 206 ? -5.191 -18.536 -13.382 1.00 88.06 206 TYR A O 1
ATOM 1571 N N . LEU A 1 207 ? -3.495 -19.958 -13.764 1.00 89.50 207 LEU A N 1
ATOM 1572 C CA . LEU A 1 207 ? -3.571 -20.630 -12.466 1.00 89.50 207 LEU A CA 1
ATOM 1573 C C . LEU A 1 207 ? -3.312 -19.661 -11.305 1.00 89.50 207 LEU A C 1
ATOM 1575 O O . LEU A 1 207 ? -4.085 -19.630 -10.348 1.00 89.50 207 LEU A O 1
ATOM 1579 N N . LEU A 1 208 ? -2.253 -18.851 -11.395 1.00 86.31 208 LEU A N 1
ATOM 1580 C CA . LEU A 1 208 ? -1.904 -17.889 -10.349 1.00 86.31 208 LEU A CA 1
ATOM 1581 C C . LEU A 1 208 ? -3.005 -16.843 -10.156 1.00 86.31 208 LEU A C 1
ATOM 1583 O O . LEU A 1 208 ? -3.387 -16.566 -9.021 1.00 86.31 208 LEU A O 1
ATOM 1587 N N . ASN A 1 209 ? -3.572 -16.320 -11.245 1.00 88.19 209 ASN A N 1
ATOM 1588 C CA . ASN A 1 209 ? -4.652 -15.337 -11.172 1.00 88.19 209 ASN A CA 1
ATOM 1589 C C . ASN A 1 209 ? -5.974 -15.935 -10.686 1.00 88.19 209 ASN A C 1
ATOM 1591 O O . ASN A 1 209 ? -6.642 -15.332 -9.847 1.00 88.19 209 ASN A O 1
ATOM 1595 N N . ALA A 1 210 ? -6.335 -17.129 -11.165 1.00 89.88 210 ALA A N 1
ATOM 1596 C CA . ALA A 1 210 ? -7.559 -17.821 -10.764 1.00 89.88 210 ALA A CA 1
ATOM 1597 C C . ALA A 1 210 ? -7.563 -18.219 -9.279 1.00 89.88 210 ALA A C 1
ATOM 1599 O O . ALA A 1 210 ? -8.632 -18.401 -8.703 1.00 89.88 210 ALA A O 1
ATOM 1600 N N . ILE A 1 211 ? -6.390 -18.334 -8.649 1.00 89.50 211 ILE A N 1
ATOM 1601 C CA . ILE A 1 211 ? -6.267 -18.594 -7.211 1.00 89.50 211 ILE A CA 1
ATOM 1602 C C . ILE A 1 211 ? -6.119 -17.281 -6.433 1.00 89.50 211 ILE A C 1
ATOM 1604 O O . ILE A 1 211 ? -6.894 -17.025 -5.511 1.00 89.50 211 ILE A O 1
ATOM 1608 N N . GLY A 1 212 ? -5.140 -16.448 -6.795 1.00 88.94 212 GLY A N 1
ATOM 1609 C CA . GLY A 1 212 ? -4.754 -15.261 -6.032 1.00 88.94 212 GLY A CA 1
ATOM 1610 C C . GLY A 1 212 ? -5.859 -14.210 -5.946 1.00 88.94 212 GLY A C 1
ATOM 1611 O O . GLY A 1 212 ? -6.243 -13.806 -4.845 1.00 88.94 212 GLY A O 1
ATOM 1612 N N . MET A 1 213 ? -6.436 -13.827 -7.092 1.00 90.62 213 MET A N 1
ATOM 1613 C CA . MET A 1 213 ? -7.430 -12.749 -7.148 1.00 90.62 213 MET A CA 1
ATOM 1614 C C . MET A 1 213 ? -8.740 -13.102 -6.429 1.00 90.62 213 MET A C 1
ATOM 1616 O O . MET A 1 213 ? -9.189 -12.311 -5.593 1.00 90.62 213 MET A O 1
ATOM 1620 N N . PRO A 1 214 ? -9.362 -14.279 -6.654 1.00 93.31 214 PRO A N 1
ATOM 1621 C CA . PRO A 1 214 ? -10.564 -14.641 -5.911 1.00 93.31 214 PRO A CA 1
ATOM 1622 C C . PRO A 1 214 ? -10.306 -14.782 -4.412 1.00 93.31 214 PRO A C 1
ATOM 1624 O O . PRO A 1 214 ? -11.125 -14.326 -3.617 1.00 93.31 214 PRO A O 1
ATOM 1627 N N . LEU A 1 215 ? -9.169 -15.357 -4.005 1.00 93.88 215 LEU A N 1
ATOM 1628 C CA . LEU A 1 215 ? -8.843 -15.527 -2.590 1.00 93.88 215 LEU A CA 1
ATOM 1629 C C . LEU A 1 215 ? -8.733 -14.178 -1.876 1.00 93.88 215 LEU A C 1
ATOM 1631 O O . LEU A 1 215 ? -9.324 -13.993 -0.806 1.00 93.88 215 LEU A O 1
ATOM 1635 N N . ILE A 1 216 ? -8.034 -13.211 -2.474 1.00 94.19 216 ILE A N 1
ATOM 1636 C CA . ILE A 1 216 ? -7.868 -11.898 -1.854 1.00 94.19 216 ILE A CA 1
ATOM 1637 C C . ILE A 1 216 ? -9.186 -11.116 -1.842 1.00 94.19 216 ILE A C 1
ATOM 1639 O O . ILE A 1 216 ? -9.561 -10.586 -0.799 1.00 94.19 216 ILE A O 1
ATOM 1643 N N . LEU A 1 217 ? -9.958 -11.141 -2.934 1.00 95.38 217 LEU A N 1
ATOM 1644 C CA . LEU A 1 217 ? -11.252 -10.458 -3.005 1.00 95.38 217 LEU A CA 1
ATOM 1645 C C . LEU A 1 217 ? -12.272 -11.055 -2.034 1.00 95.38 217 LEU A C 1
ATOM 1647 O O . LEU A 1 217 ? -12.987 -10.312 -1.364 1.00 95.38 217 LEU A O 1
ATOM 1651 N N . VAL A 1 218 ? -12.348 -12.382 -1.916 1.00 96.31 218 VAL A N 1
ATOM 1652 C CA . VAL A 1 218 ? -13.261 -13.042 -0.971 1.00 96.31 218 VAL A CA 1
ATOM 1653 C C . VAL A 1 218 ? -12.844 -12.760 0.471 1.00 96.31 218 VAL A C 1
ATOM 1655 O O . VAL A 1 218 ? -13.7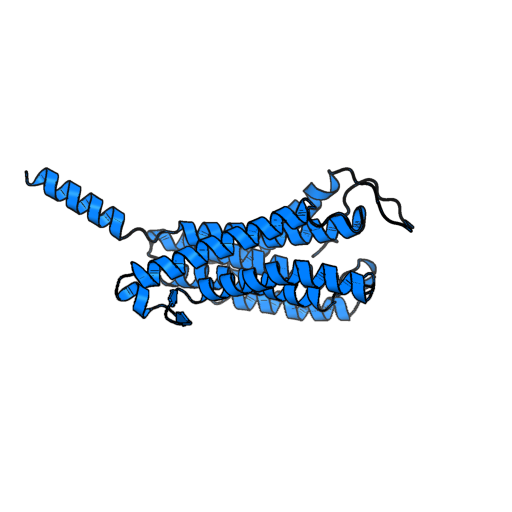04 -12.451 1.301 1.00 96.31 218 VAL A O 1
ATOM 1658 N N . SER A 1 219 ? -11.545 -12.833 0.777 1.00 95.38 219 SER A N 1
ATOM 1659 C CA . SER A 1 219 ? -11.049 -12.618 2.141 1.00 95.38 219 SER A CA 1
ATOM 1660 C C . SER A 1 219 ? -11.267 -11.183 2.628 1.00 95.38 219 SER A C 1
ATOM 1662 O O . SER A 1 219 ? -11.691 -11.003 3.768 1.00 95.38 219 SER A O 1
ATOM 1664 N N . THR A 1 220 ? -11.084 -10.173 1.770 1.00 95.44 220 THR A N 1
ATOM 1665 C CA . THR A 1 220 ? -11.383 -8.773 2.116 1.00 95.44 220 THR A CA 1
ATOM 1666 C C . THR A 1 220 ? -12.875 -8.450 2.059 1.00 95.44 220 THR A C 1
ATOM 1668 O O . THR A 1 220 ? -13.344 -7.553 2.752 1.00 95.44 220 THR A O 1
ATOM 1671 N N . SER A 1 221 ? -13.672 -9.200 1.298 1.00 95.75 221 SER A N 1
ATOM 1672 C CA . SER A 1 221 ? -15.117 -8.957 1.219 1.00 95.75 221 SER A CA 1
ATOM 1673 C C . SER A 1 221 ? -15.884 -9.416 2.451 1.00 95.75 221 SER A C 1
ATOM 1675 O O . SER A 1 221 ? -16.811 -8.732 2.880 1.00 95.75 221 SER A O 1
ATOM 1677 N N . ARG A 1 222 ? -15.504 -10.563 3.026 1.00 95.88 222 ARG A N 1
ATOM 1678 C CA . ARG A 1 222 ? -16.185 -11.177 4.179 1.00 95.88 222 ARG A CA 1
ATOM 1679 C C . ARG A 1 222 ? -16.363 -10.244 5.386 1.00 95.88 222 ARG A C 1
ATOM 1681 O O . ARG A 1 222 ? -17.460 -10.231 5.933 1.00 95.88 222 ARG A O 1
ATOM 1688 N N . PRO A 1 223 ? -15.343 -9.487 5.827 1.00 95.81 223 PRO A N 1
ATOM 1689 C CA . PRO A 1 223 ? -15.478 -8.595 6.976 1.00 95.81 223 PRO A CA 1
ATOM 1690 C C . PRO A 1 223 ? -15.984 -7.186 6.615 1.00 95.81 223 PRO A C 1
ATOM 1692 O O . PRO A 1 223 ? -16.096 -6.338 7.495 1.00 95.81 223 PRO A O 1
ATOM 1695 N N . SER A 1 224 ? -16.255 -6.881 5.344 1.00 96.12 224 SER A N 1
ATOM 1696 C CA . SER A 1 224 ? -16.747 -5.559 4.942 1.00 96.12 224 SER A CA 1
ATOM 1697 C C . SER A 1 224 ? -18.223 -5.374 5.303 1.00 96.12 224 SER A C 1
ATOM 1699 O O . SER A 1 224 ? -19.015 -6.305 5.192 1.00 96.12 224 SER A O 1
ATOM 1701 N N . HIS A 1 225 ? -18.625 -4.151 5.666 1.00 95.56 225 HIS A N 1
ATOM 1702 C CA . HIS A 1 225 ? -20.046 -3.810 5.845 1.00 95.56 225 HIS A CA 1
ATOM 1703 C C . HIS A 1 225 ? -20.683 -3.151 4.603 1.00 95.56 225 HIS A C 1
ATOM 1705 O O . HIS A 1 225 ? -21.819 -2.678 4.672 1.00 95.56 225 HIS A O 1
ATOM 1711 N N . LEU A 1 226 ? -19.972 -3.067 3.470 1.00 96.44 226 LEU A N 1
ATOM 1712 C CA . LEU A 1 226 ? -20.550 -2.558 2.221 1.00 96.44 226 LEU A CA 1
ATOM 1713 C C . LEU A 1 226 ? -21.501 -3.582 1.591 1.00 96.44 226 LEU A C 1
ATOM 1715 O O . LEU A 1 226 ? -21.317 -4.786 1.724 1.00 96.44 226 LEU A O 1
ATOM 1719 N N . ARG A 1 227 ? -22.483 -3.098 0.820 1.00 96.19 227 ARG A N 1
ATOM 1720 C CA . ARG A 1 227 ? -23.398 -3.957 0.047 1.00 96.19 227 ARG A CA 1
ATOM 1721 C C . ARG A 1 227 ? -22.688 -4.738 -1.067 1.00 96.19 227 ARG A C 1
ATOM 1723 O O . ARG A 1 227 ? -23.072 -5.862 -1.361 1.00 96.19 227 ARG A O 1
ATOM 1730 N N . TRP A 1 228 ? -21.669 -4.132 -1.679 1.00 96.81 228 TRP A N 1
ATOM 1731 C CA . TRP A 1 228 ? -20.924 -4.687 -2.815 1.00 96.81 228 TRP A CA 1
ATOM 1732 C C . TRP A 1 228 ? -19.417 -4.633 -2.546 1.00 96.81 228 TRP A C 1
ATOM 1734 O O . TRP A 1 228 ? -18.702 -3.860 -3.189 1.00 96.81 228 TRP A O 1
ATOM 1744 N N . PRO A 1 229 ? -18.916 -5.380 -1.550 1.00 95.88 229 PRO A N 1
ATOM 1745 C CA . PRO A 1 229 ? -17.557 -5.194 -1.063 1.00 95.88 229 PRO A CA 1
ATOM 1746 C C . PRO A 1 229 ? -16.514 -5.613 -2.103 1.00 95.88 229 PRO A C 1
ATOM 1748 O O . PRO A 1 229 ? -15.668 -4.796 -2.453 1.00 95.88 229 PRO A O 1
ATOM 1751 N N . ALA A 1 230 ? -16.656 -6.803 -2.699 1.00 96.88 230 ALA A N 1
ATOM 1752 C CA . ALA A 1 230 ? -15.763 -7.295 -3.752 1.00 96.88 230 ALA A CA 1
ATOM 1753 C C . ALA A 1 230 ? -15.701 -6.330 -4.940 1.00 96.88 230 ALA A C 1
ATOM 1755 O O . ALA A 1 230 ? -14.621 -5.961 -5.387 1.00 96.88 230 ALA A O 1
ATOM 1756 N N . THR A 1 231 ? -16.863 -5.873 -5.415 1.00 97.25 231 THR A N 1
ATOM 1757 C CA . THR A 1 231 ? -16.964 -4.934 -6.538 1.00 97.25 231 THR A CA 1
ATOM 1758 C C . THR A 1 231 ? -16.329 -3.588 -6.211 1.00 97.25 231 THR A C 1
ATOM 1760 O O . THR A 1 231 ? -15.653 -3.018 -7.057 1.00 97.25 231 THR A O 1
ATOM 1763 N N . THR A 1 232 ? -16.512 -3.081 -4.989 1.00 97.81 232 THR A N 1
ATOM 1764 C CA . THR A 1 232 ? -15.945 -1.789 -4.577 1.00 97.81 232 THR A CA 1
ATOM 1765 C C . THR A 1 232 ? -14.426 -1.883 -4.454 1.00 97.81 232 THR A C 1
ATOM 1767 O O . THR A 1 232 ? -13.713 -1.029 -4.970 1.00 97.81 232 THR A O 1
ATOM 1770 N N . THR A 1 233 ? -13.918 -2.945 -3.825 1.00 97.69 233 THR A N 1
ATOM 1771 C CA . THR A 1 233 ? -12.482 -3.233 -3.726 1.00 97.69 233 THR A CA 1
ATOM 1772 C C . THR A 1 233 ? -11.847 -3.406 -5.106 1.00 97.69 233 THR A C 1
ATOM 1774 O O . THR A 1 233 ? -10.825 -2.780 -5.379 1.00 97.69 233 THR A O 1
ATOM 1777 N N . ALA A 1 234 ? -12.475 -4.182 -5.996 1.00 96.81 234 ALA A N 1
ATOM 1778 C CA . ALA A 1 234 ? -12.014 -4.353 -7.370 1.00 96.81 234 ALA A CA 1
ATOM 1779 C C . ALA A 1 234 ? -12.036 -3.029 -8.147 1.00 96.81 234 ALA A C 1
ATOM 1781 O O . ALA A 1 234 ? -11.077 -2.723 -8.841 1.00 96.81 234 ALA A O 1
ATOM 1782 N N . ALA A 1 235 ? -13.078 -2.206 -7.992 1.00 97.50 235 ALA A N 1
ATOM 1783 C CA . ALA A 1 235 ? -13.149 -0.899 -8.641 1.00 97.50 235 ALA A CA 1
ATOM 1784 C C . ALA A 1 235 ? -12.019 0.036 -8.185 1.00 97.50 235 ALA A C 1
ATOM 1786 O O . ALA A 1 235 ? -11.433 0.721 -9.013 1.00 97.50 235 ALA A O 1
ATOM 1787 N N . ILE A 1 236 ? -11.676 0.044 -6.893 1.00 97.62 236 ILE A N 1
ATOM 1788 C CA . ILE A 1 236 ? -10.571 0.860 -6.366 1.00 97.62 236 ILE A CA 1
ATOM 1789 C C . ILE A 1 236 ? -9.230 0.391 -6.933 1.00 97.62 236 ILE A C 1
ATOM 1791 O O . ILE A 1 236 ? -8.454 1.218 -7.406 1.00 97.62 236 ILE A O 1
ATOM 1795 N N . TYR A 1 237 ? -8.984 -0.921 -6.940 1.00 96.19 237 TYR A N 1
ATOM 1796 C CA . TYR A 1 237 ? -7.822 -1.513 -7.605 1.00 96.19 237 TYR A CA 1
ATOM 1797 C C . TYR A 1 237 ? -7.742 -1.093 -9.083 1.00 96.19 237 TYR A C 1
ATOM 1799 O O . TYR A 1 237 ? -6.727 -0.548 -9.512 1.00 96.19 237 TYR A O 1
ATOM 1807 N N . MET A 1 238 ? -8.835 -1.263 -9.835 1.00 95.88 238 MET A N 1
ATOM 1808 C CA . MET A 1 238 ? -8.899 -0.909 -11.254 1.00 95.88 238 MET A CA 1
ATOM 1809 C C . MET A 1 238 ? -8.650 0.580 -11.484 1.00 95.88 238 MET A C 1
ATOM 1811 O O . MET A 1 238 ? -7.947 0.933 -12.421 1.00 95.88 238 MET A O 1
ATOM 1815 N N . ILE A 1 239 ? -9.189 1.462 -10.636 1.00 96.94 239 ILE A N 1
ATOM 1816 C CA . ILE A 1 239 ? -8.934 2.905 -10.726 1.00 96.94 239 ILE A CA 1
ATOM 1817 C C . ILE A 1 239 ? -7.443 3.192 -10.554 1.00 96.94 239 ILE A C 1
ATOM 1819 O O . ILE A 1 239 ? -6.894 3.942 -11.354 1.00 96.94 239 ILE A O 1
ATOM 1823 N N . ILE A 1 240 ? -6.781 2.593 -9.557 1.00 96.50 240 ILE A N 1
ATOM 1824 C CA . ILE A 1 240 ? -5.338 2.779 -9.340 1.00 96.50 240 ILE A CA 1
ATOM 1825 C C . ILE A 1 240 ? -4.566 2.354 -10.594 1.00 96.50 240 ILE A C 1
ATOM 1827 O O . ILE A 1 240 ? -3.805 3.151 -11.136 1.00 96.50 240 ILE A O 1
ATOM 1831 N N . VAL A 1 241 ? -4.801 1.138 -11.095 1.00 94.31 241 VAL A N 1
ATOM 1832 C CA . VAL A 1 241 ? -4.079 0.607 -12.261 1.00 94.31 241 VAL A CA 1
ATOM 1833 C C . VAL A 1 241 ? -4.353 1.425 -13.521 1.00 94.31 241 VAL A C 1
ATOM 1835 O O . VAL A 1 241 ? -3.412 1.818 -14.205 1.00 94.31 241 VAL A O 1
ATOM 1838 N N . LEU A 1 242 ? -5.615 1.748 -13.815 1.00 95.69 242 LEU A N 1
ATOM 1839 C CA . LEU A 1 242 ? -5.979 2.535 -14.995 1.00 95.69 242 LEU A CA 1
ATOM 1840 C C . LEU A 1 242 ? -5.379 3.939 -14.949 1.00 95.69 242 LEU A C 1
ATOM 1842 O O . LEU A 1 242 ? -4.830 4.390 -15.951 1.00 95.69 242 LEU A O 1
ATOM 1846 N N . VAL A 1 243 ? -5.419 4.609 -13.793 1.00 96.38 243 VAL A N 1
ATOM 1847 C CA . VAL A 1 243 ? -4.774 5.918 -13.622 1.00 96.38 243 VAL A CA 1
ATOM 1848 C C . VAL A 1 243 ? -3.275 5.806 -13.883 1.00 96.38 243 VAL A C 1
ATOM 1850 O O . VAL A 1 243 ? -2.747 6.612 -14.643 1.00 96.38 243 VAL A O 1
ATOM 1853 N N . MET A 1 244 ? -2.598 4.793 -13.335 1.00 95.94 244 MET A N 1
ATOM 1854 C CA . MET A 1 244 ? -1.167 4.588 -13.585 1.00 95.94 244 MET A CA 1
ATOM 1855 C C . MET A 1 244 ? -0.873 4.328 -15.065 1.00 95.94 244 MET A C 1
ATOM 1857 O O . MET A 1 244 ? 0.031 4.948 -15.622 1.00 95.94 244 MET A O 1
ATOM 1861 N N . ILE A 1 245 ? -1.666 3.485 -15.732 1.00 93.69 245 ILE A N 1
ATOM 1862 C CA . ILE A 1 245 ? -1.517 3.211 -17.166 1.00 93.69 245 ILE A CA 1
ATOM 1863 C C . ILE A 1 245 ? -1.702 4.489 -17.989 1.00 93.69 245 ILE A C 1
ATOM 1865 O O . ILE A 1 245 ? -0.892 4.775 -18.870 1.00 93.69 245 ILE A O 1
ATOM 1869 N N . TRP A 1 246 ? -2.749 5.269 -17.722 1.00 95.38 246 TRP A N 1
ATOM 1870 C CA . TRP A 1 246 ? -3.064 6.480 -18.484 1.00 95.38 246 TRP A CA 1
ATOM 1871 C C . TRP A 1 246 ? -2.082 7.619 -18.238 1.00 95.38 246 TRP A C 1
ATOM 1873 O O . TRP A 1 246 ? -1.780 8.359 -19.166 1.00 95.38 246 TRP A O 1
ATOM 1883 N N . VAL A 1 247 ? -1.589 7.764 -17.009 1.00 96.56 247 VAL A N 1
ATOM 1884 C CA . VAL A 1 247 ? -0.747 8.895 -16.611 1.00 96.56 247 VAL A CA 1
ATOM 1885 C C . VAL A 1 247 ? 0.720 8.653 -16.948 1.00 96.56 247 VAL A C 1
ATOM 1887 O O . VAL A 1 247 ? 1.364 9.554 -17.478 1.00 96.56 247 VAL A O 1
ATOM 1890 N N . LEU A 1 248 ? 1.262 7.457 -16.687 1.00 95.19 248 LEU A N 1
ATOM 1891 C CA . LEU A 1 248 ? 2.698 7.212 -16.862 1.00 95.19 248 LEU A CA 1
ATOM 1892 C C . LEU A 1 248 ? 3.147 7.402 -18.314 1.00 95.19 248 LEU A C 1
ATOM 1894 O O . LEU A 1 248 ? 4.143 8.077 -18.560 1.00 95.19 248 LEU A O 1
ATOM 1898 N N . GLN A 1 249 ? 2.374 6.901 -19.278 1.00 93.88 249 GLN A N 1
ATOM 1899 C CA . GLN A 1 249 ? 2.701 6.996 -20.706 1.00 93.88 249 GLN A CA 1
ATOM 1900 C C . GLN A 1 249 ? 2.792 8.436 -21.249 1.00 93.88 249 GLN A C 1
ATOM 1902 O O . GLN A 1 249 ? 3.293 8.642 -22.351 1.00 93.88 249 GLN A O 1
ATOM 1907 N N . LEU A 1 250 ? 2.328 9.437 -20.490 1.00 95.69 250 LEU A N 1
ATOM 1908 C CA . LEU A 1 250 ? 2.411 10.852 -20.867 1.00 95.69 250 LEU A CA 1
ATOM 1909 C C . LEU A 1 250 ? 3.794 11.460 -20.606 1.00 95.69 250 LEU A C 1
ATOM 1911 O O . LEU A 1 250 ? 4.081 12.551 -21.096 1.00 95.69 250 LEU A O 1
ATOM 1915 N N . PHE A 1 251 ? 4.646 10.789 -19.826 1.00 94.12 251 PHE A N 1
ATOM 1916 C CA . PHE A 1 251 ? 5.956 11.318 -19.465 1.00 94.12 251 PHE A CA 1
ATOM 1917 C C . PHE A 1 251 ? 7.032 10.838 -20.441 1.00 94.12 251 PHE A C 1
ATOM 1919 O O . PHE A 1 251 ? 7.192 9.625 -20.617 1.00 94.12 251 PHE A O 1
ATOM 1926 N N . PRO A 1 252 ? 7.808 11.758 -21.045 1.00 93.00 252 PRO A N 1
ATOM 1927 C CA . PRO A 1 252 ? 8.956 11.382 -21.850 1.00 93.00 252 PRO A CA 1
ATOM 1928 C C . PRO A 1 252 ? 10.012 10.727 -20.962 1.00 93.00 252 PRO A C 1
ATOM 1930 O O . PRO A 1 252 ? 10.227 11.120 -19.813 1.00 93.00 252 PRO A O 1
ATOM 1933 N N . ALA A 1 253 ? 10.690 9.730 -21.508 1.00 89.00 253 ALA A N 1
ATOM 1934 C CA . ALA A 1 253 ? 11.717 8.993 -20.800 1.00 89.00 253 ALA A CA 1
ATOM 1935 C C . ALA A 1 253 ? 12.792 8.528 -21.777 1.00 89.00 253 ALA A C 1
ATOM 1937 O O . ALA A 1 253 ? 12.543 8.309 -22.962 1.00 89.00 253 ALA A O 1
ATOM 1938 N N . THR A 1 254 ? 14.016 8.406 -21.282 1.00 86.25 254 THR A N 1
ATOM 1939 C CA . THR A 1 254 ? 15.154 7.956 -22.079 1.00 86.25 254 THR A CA 1
ATOM 1940 C C . THR A 1 254 ? 15.963 6.987 -21.244 1.00 86.25 254 THR A C 1
ATOM 1942 O O . THR A 1 254 ? 16.314 7.286 -20.101 1.00 86.25 254 THR A O 1
ATOM 1945 N N . ALA A 1 255 ? 16.240 5.823 -21.817 1.00 85.62 255 ALA A N 1
ATOM 1946 C CA . ALA A 1 255 ? 17.048 4.805 -21.174 1.00 85.62 255 ALA A CA 1
ATOM 1947 C C . ALA A 1 255 ? 18.470 5.321 -20.909 1.00 85.62 255 ALA A C 1
ATOM 1949 O O . ALA A 1 255 ? 19.127 5.871 -21.794 1.00 85.62 255 ALA A O 1
ATOM 1950 N N . LYS A 1 256 ? 18.934 5.144 -19.669 1.00 81.75 256 LYS A N 1
ATOM 1951 C CA . LYS A 1 256 ? 20.258 5.576 -19.194 1.00 81.75 256 LYS A CA 1
ATOM 1952 C C . LYS A 1 256 ? 21.263 4.426 -19.096 1.00 81.75 256 LYS A C 1
ATOM 1954 O O . LYS A 1 256 ? 22.440 4.672 -18.848 1.00 81.75 256 LYS A O 1
ATOM 1959 N N . LEU A 1 257 ? 20.817 3.183 -19.281 1.00 71.00 257 LEU A N 1
ATOM 1960 C CA . LEU A 1 257 ? 21.646 1.979 -19.195 1.00 71.00 257 LEU A CA 1
ATOM 1961 C C . LEU A 1 257 ? 21.424 1.066 -20.408 1.00 71.00 257 LEU A C 1
ATOM 1963 O O . LEU A 1 257 ? 20.316 0.962 -20.930 1.00 71.00 257 LEU A O 1
ATOM 1967 N N . ALA A 1 258 ? 22.502 0.421 -20.857 1.00 63.19 258 ALA A N 1
ATOM 1968 C CA . ALA A 1 258 ? 22.562 -0.439 -22.041 1.00 63.19 258 ALA A CA 1
ATOM 1969 C C . ALA A 1 258 ? 22.465 -1.944 -21.683 1.00 63.19 258 ALA A C 1
ATOM 1971 O O . ALA A 1 258 ? 22.761 -2.299 -20.541 1.00 63.19 258 ALA A O 1
ATOM 1972 N N . PRO A 1 259 ? 22.135 -2.839 -22.647 1.00 57.00 259 PRO A N 1
ATOM 1973 C CA . PRO A 1 259 ? 21.766 -2.570 -24.041 1.00 57.00 259 PRO A CA 1
ATOM 1974 C C . PRO A 1 259 ? 20.256 -2.374 -24.226 1.00 57.00 259 PRO A C 1
ATOM 1976 O O . PRO A 1 259 ? 19.440 -3.146 -23.727 1.00 57.00 259 PRO A O 1
ATOM 1979 N N . ILE A 1 260 ? 19.891 -1.362 -25.013 1.00 63.31 260 ILE A N 1
ATOM 1980 C CA . ILE A 1 260 ? 18.502 -1.040 -25.348 1.00 63.31 260 ILE A CA 1
ATOM 1981 C C . ILE A 1 260 ? 18.177 -1.695 -26.690 1.00 63.31 260 ILE A C 1
ATOM 1983 O O . ILE A 1 260 ? 18.503 -1.161 -27.746 1.00 63.31 260 ILE A O 1
ATOM 1987 N N . TYR A 1 261 ? 17.543 -2.864 -26.653 1.00 68.06 261 TYR A N 1
ATOM 1988 C CA . TYR A 1 261 ? 17.092 -3.547 -27.872 1.00 68.06 261 TYR A CA 1
ATOM 1989 C C . TYR A 1 261 ? 15.761 -2.997 -28.407 1.00 68.06 261 TYR A C 1
ATOM 1991 O O . TYR A 1 261 ? 15.430 -3.217 -29.568 1.00 68.06 261 TYR A O 1
ATOM 1999 N N . ASN A 1 262 ? 15.008 -2.272 -27.574 1.00 74.88 262 ASN A N 1
ATOM 2000 C CA . ASN A 1 262 ? 13.747 -1.637 -27.941 1.00 74.88 262 ASN A CA 1
ATOM 2001 C C . ASN A 1 262 ? 13.714 -0.195 -27.397 1.00 74.88 262 ASN A C 1
ATOM 2003 O O . ASN A 1 262 ? 13.475 -0.014 -26.200 1.00 74.88 262 ASN A O 1
ATOM 2007 N N . PRO A 1 263 ? 14.022 0.825 -28.220 1.00 76.56 263 PRO A N 1
ATOM 2008 C CA . PRO A 1 263 ? 14.076 2.204 -27.761 1.00 76.56 263 PRO A CA 1
ATOM 2009 C C . PRO A 1 263 ? 12.671 2.713 -27.429 1.00 76.56 263 PRO A C 1
ATOM 2011 O O . PRO A 1 263 ? 11.817 2.858 -28.301 1.00 76.56 263 PRO A O 1
ATOM 2014 N N . VAL A 1 264 ? 12.453 3.019 -26.154 1.00 84.38 264 VAL A N 1
ATOM 2015 C CA . VAL A 1 264 ? 11.235 3.656 -25.649 1.00 84.38 264 VAL A CA 1
ATOM 2016 C C . VAL A 1 264 ? 11.509 5.132 -25.375 1.00 84.38 264 VAL A C 1
ATOM 2018 O O . VAL A 1 264 ? 12.535 5.484 -24.796 1.00 84.38 264 VAL A O 1
ATOM 2021 N N . THR A 1 265 ? 10.606 6.003 -25.829 1.00 89.44 265 THR A N 1
ATOM 2022 C CA . THR A 1 265 ? 10.711 7.469 -25.676 1.00 89.44 265 THR A CA 1
ATOM 2023 C C . THR A 1 265 ? 9.794 8.028 -24.587 1.00 89.44 265 THR A C 1
ATOM 2025 O O . THR A 1 265 ? 9.845 9.218 -24.284 1.00 89.44 265 THR A O 1
ATOM 2028 N N . HIS A 1 266 ? 8.955 7.173 -24.002 1.00 92.25 266 HIS A N 1
ATOM 2029 C CA . HIS A 1 266 ? 7.970 7.499 -22.974 1.00 92.25 266 HIS A CA 1
ATOM 2030 C C . HIS A 1 266 ? 7.974 6.409 -21.901 1.00 92.25 266 HIS A C 1
ATOM 2032 O O . HIS A 1 266 ? 8.407 5.286 -22.173 1.00 92.25 266 HIS A O 1
ATOM 2038 N N . MET A 1 267 ? 7.493 6.730 -20.697 1.00 92.62 267 MET A N 1
ATOM 2039 C CA . MET A 1 267 ? 7.388 5.761 -19.604 1.00 92.62 267 MET A CA 1
ATOM 2040 C C . MET A 1 267 ? 6.522 4.568 -20.013 1.00 92.62 267 MET A C 1
ATOM 2042 O O . MET A 1 267 ? 5.371 4.733 -20.416 1.00 92.62 267 MET A O 1
ATOM 2046 N N . VAL A 1 268 ? 7.071 3.364 -19.884 1.00 90.88 268 VAL A N 1
ATOM 2047 C CA . VAL A 1 268 ? 6.369 2.108 -20.142 1.00 90.88 268 VAL A CA 1
ATOM 2048 C C . VAL A 1 268 ? 5.412 1.840 -18.981 1.00 90.88 268 VAL A C 1
ATOM 2050 O O . VAL A 1 268 ? 5.887 1.600 -17.872 1.00 90.88 268 VAL A O 1
ATOM 2053 N N . PRO A 1 269 ? 4.086 1.861 -19.198 1.00 90.31 269 PRO A N 1
ATOM 2054 C CA . PRO A 1 269 ? 3.129 1.589 -18.135 1.00 90.31 269 PRO A CA 1
ATOM 2055 C C . PRO A 1 269 ? 3.067 0.088 -17.781 1.00 90.31 269 PRO A C 1
ATOM 2057 O O . PRO A 1 269 ? 3.590 -0.765 -18.516 1.00 90.31 269 PRO A O 1
ATOM 2060 N N . PRO A 1 270 ? 2.369 -0.265 -16.686 1.00 86.38 270 PRO A N 1
ATOM 2061 C CA . PRO A 1 270 ? 2.011 -1.648 -16.382 1.00 86.38 270 PRO A CA 1
ATOM 2062 C C . PRO A 1 270 ? 1.256 -2.326 -17.539 1.00 86.38 270 PRO A C 1
ATOM 2064 O O . PRO A 1 270 ? 0.502 -1.659 -18.257 1.00 86.38 270 PRO A O 1
ATOM 2067 N N . PRO A 1 271 ? 1.445 -3.640 -17.752 1.00 81.50 271 PRO A N 1
ATOM 2068 C CA . PRO A 1 271 ? 0.755 -4.365 -18.811 1.00 81.50 271 PRO A CA 1
ATOM 2069 C C . PRO A 1 271 ? -0.704 -4.673 -18.432 1.00 81.50 271 PRO A C 1
ATOM 2071 O O . PRO A 1 271 ? -0.974 -5.341 -17.446 1.00 81.50 271 PRO A O 1
ATOM 2074 N N . PHE A 1 272 ? -1.654 -4.270 -19.275 1.00 75.88 272 PHE A N 1
ATOM 2075 C CA . PHE A 1 272 ? -3.070 -4.647 -19.152 1.00 75.88 272 PHE A CA 1
ATOM 2076 C C . PHE A 1 272 ? -3.267 -6.165 -19.402 1.00 75.88 272 PHE A C 1
ATOM 2078 O O . PHE A 1 272 ? -2.590 -6.697 -20.285 1.00 75.88 272 PHE A O 1
ATOM 2085 N N . PRO A 1 273 ? -4.188 -6.884 -18.715 1.00 66.44 273 PRO A N 1
ATOM 2086 C CA . PRO A 1 273 ? -5.317 -6.400 -17.905 1.00 66.44 273 PRO A CA 1
ATOM 2087 C C . PRO A 1 273 ? -5.096 -6.293 -16.391 1.00 66.44 273 PRO A C 1
ATOM 2089 O O . PRO A 1 273 ? -6.082 -6.076 -15.685 1.00 66.44 273 PRO A O 1
ATOM 2092 N N . LEU A 1 274 ? -3.870 -6.478 -15.892 1.00 68.06 274 LEU A N 1
ATOM 2093 C CA . LEU A 1 274 ? -3.579 -6.517 -14.454 1.00 68.06 274 LEU A CA 1
ATOM 2094 C C . LEU A 1 274 ? -2.791 -5.307 -13.961 1.00 68.06 274 LEU A C 1
ATOM 2096 O O . LEU A 1 274 ? -2.024 -4.731 -14.758 1.00 68.06 274 LEU A O 1
#